Protein AF-A0A838D372-F1 (afdb_monomer)

Sequence (203 aa):
ERLNDLAQDPHGLFDCTHCFKCIEACPKGVAPMSQIMRLRRIATRDHDIVDANNGERHEQAFTSLVRDHGLLWEAELLPRSYGGDSWFAKFGPAAGQELLRSLPVIGKALLRGKVTPMGALKAHKLSDEDLGQVQRIFDTVEGRDEDERYELNLYISGYDEDLEGAEGPPPDAATAGAQGGDGGTPGAEAGQPGQSPEGSPSR

Foldseek 3Di:
DVLLVQQAPPCHLQVDPVPCCVQVVDPPNPSVVLVSVLSLCCCQPVPVRCGPNLRNQLVVLQLCCCQVWVFDAPLRSQLCSQQHNDPPSSPHPRVVVVCVVCVVVVVVCVVVVVDDPVVNVDIPTDDPVVSVVSNVVCCVQVVDDPVRHDSPSPPVPDDVVRCPPCPDDDDDDDDDDDDDDDDDDDDDDDDDDDDDDDDDDDD

pLDDT: mean 75.19, std 22.83, range [24.58, 95.75]

Solvent-accessible surface area (backbone atoms only — not comparable to full-atom values): 12651 Å² total; per-residue (Å²): 108,74,69,54,54,36,36,53,38,77,84,29,60,74,59,66,80,81,77,60,55,64,40,78,70,37,93,77,70,75,41,53,57,37,54,44,54,50,50,48,48,46,38,39,75,77,60,64,46,83,33,70,76,47,47,36,43,36,50,51,24,49,52,48,33,38,54,78,57,27,33,82,48,70,79,57,38,56,27,16,27,54,25,34,80,44,90,68,30,32,74,28,71,58,13,52,53,50,53,61,70,44,41,68,58,52,51,55,32,42,77,67,64,76,45,48,77,64,64,70,66,56,74,69,57,51,54,74,68,58,30,54,52,51,36,50,50,49,50,66,63,62,68,40,54,84,94,68,44,81,80,74,62,76,59,78,89,62,55,75,79,72,51,78,76,62,78,72,78,77,88,87,80,86,87,82,88,86,88,81,90,82,91,89,88,88,87,79,88,71,86,83,86,86,79,80,90,77,79,88,81,90,128

Mean predicted aligned error: 13.79 Å

Radius of gyration: 23.93 Å; Cα contacts (8 Å, |Δi|>4): 167; chains: 1; bounding box: 52×62×61 Å

Secondary structure (DSSP, 8-state):
-HHHHHHHSTTSGGG-----HHHHT-TT---HHHHHHHHHHIIIIIT----TTSHHHHHHHHHHHHHHH-B--HHHHHHHHHH-SSTTGGGSHHHHHHHHHHHHHHHHHHHTTSS-TTTTT---BPPHHHHHHHHHHHHHHHSS-GGG---------S-HHHHTT--PPPS------------------PPPP------PPP-

Structure (mmCIF, N/CA/C/O backbone):
data_AF-A0A838D372-F1
#
_entry.id   AF-A0A838D372-F1
#
loop_
_atom_site.group_PDB
_atom_site.id
_atom_site.type_symbol
_atom_site.label_atom_id
_atom_site.label_alt_id
_atom_site.label_comp_id
_atom_site.label_asym_id
_atom_site.label_entity_id
_atom_site.label_seq_id
_atom_site.pdbx_PDB_ins_code
_atom_site.Cartn_x
_atom_site.Cartn_y
_atom_site.Cartn_z
_atom_site.occupancy
_atom_site.B_iso_or_equiv
_atom_site.auth_seq_id
_atom_site.auth_comp_id
_atom_site.auth_asym_id
_atom_site.auth_atom_id
_atom_site.pdbx_PDB_model_num
ATOM 1 N N . GLU A 1 1 ? 12.075 -16.125 -5.778 1.00 84.25 1 GLU A N 1
ATOM 2 C CA . GLU A 1 1 ? 13.242 -15.394 -6.318 1.00 84.25 1 GLU A CA 1
ATOM 3 C C . GLU A 1 1 ? 12.798 -14.312 -7.303 1.00 84.25 1 GLU A C 1
ATOM 5 O O . GLU A 1 1 ? 12.580 -13.205 -6.847 1.00 84.25 1 GLU A O 1
ATOM 10 N N . ARG A 1 2 ? 12.454 -14.620 -8.564 1.00 93.88 2 ARG A N 1
ATOM 11 C CA . ARG A 1 2 ? 12.089 -13.600 -9.578 1.00 93.88 2 ARG A CA 1
ATOM 12 C C . ARG A 1 2 ? 10.959 -12.622 -9.205 1.00 93.88 2 ARG A C 1
ATOM 14 O O . ARG A 1 2 ? 11.011 -11.459 -9.586 1.00 93.88 2 ARG A O 1
ATOM 21 N N . LEU A 1 3 ? 9.924 -13.077 -8.494 1.00 93.88 3 LEU A N 1
ATOM 22 C CA . LEU A 1 3 ? 8.852 -12.189 -8.021 1.00 93.88 3 LEU A CA 1
ATOM 23 C C . LEU A 1 3 ? 9.353 -11.191 -6.969 1.00 93.88 3 LEU A C 1
ATOM 25 O O . LEU A 1 3 ? 8.929 -10.042 -6.968 1.00 93.88 3 LEU A O 1
ATOM 29 N N . ASN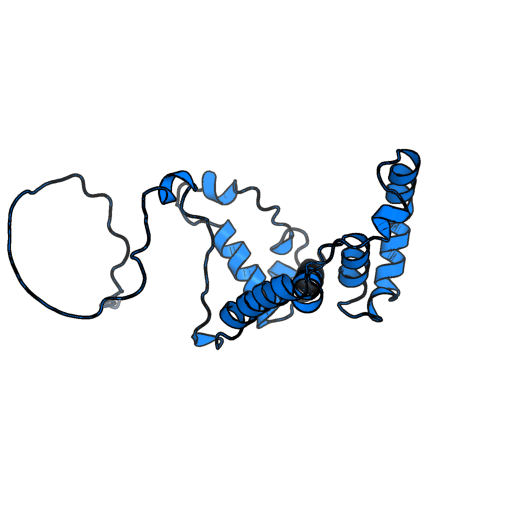 A 1 4 ? 10.273 -11.627 -6.104 1.00 94.62 4 ASN A N 1
ATOM 30 C CA . ASN A 1 4 ? 10.889 -10.758 -5.111 1.00 94.62 4 ASN A CA 1
ATOM 31 C C . ASN A 1 4 ? 11.740 -9.692 -5.808 1.00 94.62 4 ASN A C 1
ATOM 33 O O . ASN A 1 4 ? 11.574 -8.522 -5.503 1.00 94.62 4 ASN A O 1
ATOM 37 N N . ASP A 1 5 ? 12.524 -10.059 -6.826 1.00 95.19 5 ASP A N 1
ATOM 38 C CA . ASP A 1 5 ? 13.308 -9.089 -7.604 1.00 95.19 5 ASP A CA 1
ATOM 39 C C . ASP A 1 5 ? 12.419 -7.994 -8.220 1.00 95.19 5 ASP A C 1
ATOM 41 O O . ASP A 1 5 ? 12.732 -6.810 -8.133 1.00 95.19 5 ASP A O 1
ATOM 45 N N . LEU A 1 6 ? 11.265 -8.376 -8.785 1.00 93.88 6 LEU A N 1
ATOM 46 C CA . LEU A 1 6 ? 10.289 -7.431 -9.347 1.00 93.88 6 LEU A CA 1
ATOM 47 C C . LEU A 1 6 ? 9.617 -6.542 -8.291 1.00 93.88 6 LEU A C 1
ATOM 49 O O . LEU A 1 6 ? 9.198 -5.433 -8.617 1.00 93.88 6 LEU A O 1
ATOM 53 N N . ALA A 1 7 ? 9.461 -7.035 -7.063 1.00 94.62 7 ALA A N 1
ATOM 54 C CA . ALA A 1 7 ? 8.920 -6.266 -5.947 1.00 94.62 7 ALA A CA 1
ATOM 55 C C . ALA A 1 7 ? 9.966 -5.312 -5.345 1.00 94.62 7 ALA A C 1
ATOM 57 O O . ALA A 1 7 ? 9.616 -4.231 -4.883 1.00 94.62 7 ALA A O 1
ATOM 58 N N . GLN A 1 8 ? 11.244 -5.696 -5.351 1.00 95.75 8 GLN A N 1
ATOM 59 C CA . GLN A 1 8 ? 12.333 -4.881 -4.808 1.00 95.75 8 GLN A CA 1
ATOM 60 C C . GLN A 1 8 ? 12.860 -3.830 -5.795 1.00 95.75 8 GLN A C 1
ATOM 62 O O . GLN A 1 8 ? 13.526 -2.888 -5.369 1.00 95.75 8 GLN A O 1
ATOM 67 N N . ASP A 1 9 ? 12.578 -3.960 -7.094 1.00 94.88 9 ASP A N 1
ATOM 68 C CA . ASP A 1 9 ? 12.907 -2.933 -8.085 1.00 94.88 9 ASP A CA 1
ATOM 69 C C . ASP A 1 9 ? 12.069 -1.657 -7.840 1.00 94.88 9 ASP A C 1
ATOM 71 O O . ASP A 1 9 ? 10.836 -1.722 -7.903 1.00 94.88 9 ASP A O 1
ATOM 75 N N . PRO A 1 10 ? 12.699 -0.484 -7.609 1.00 92.69 10 PRO A N 1
ATOM 76 C CA . PRO A 1 10 ? 11.986 0.784 -7.456 1.00 92.69 10 PRO A CA 1
ATOM 77 C C . PRO A 1 10 ? 11.063 1.126 -8.633 1.00 92.69 10 PRO A C 1
ATOM 79 O O . PRO A 1 10 ? 10.031 1.757 -8.427 1.00 92.69 10 PRO A O 1
ATOM 82 N N . HIS A 1 11 ? 11.401 0.682 -9.848 1.00 93.00 11 HIS A N 1
ATOM 83 C CA . HIS A 1 11 ? 10.588 0.836 -11.063 1.00 93.00 11 HIS A CA 1
ATOM 84 C C . HIS A 1 11 ? 9.879 -0.463 -11.468 1.00 93.00 11 HIS A C 1
ATOM 86 O O . HIS A 1 11 ? 9.524 -0.671 -12.631 1.00 93.00 11 HIS A O 1
ATOM 92 N N . GLY A 1 12 ? 9.708 -1.366 -10.505 1.00 91.19 12 GLY A N 1
ATOM 93 C CA . GLY A 1 12 ? 9.135 -2.679 -10.702 1.00 91.19 12 GLY A CA 1
ATOM 94 C C . GLY A 1 12 ? 7.617 -2.702 -10.593 1.00 91.19 12 GLY A C 1
ATOM 95 O O . GLY A 1 12 ? 6.880 -1.827 -11.051 1.00 91.19 12 GLY A O 1
ATOM 96 N N . LEU A 1 13 ? 7.132 -3.770 -9.974 1.00 91.31 13 LEU A N 1
ATOM 97 C CA . LEU A 1 13 ? 5.726 -4.144 -9.956 1.00 91.31 13 LEU A CA 1
ATOM 98 C C . LEU A 1 13 ? 4.806 -3.087 -9.310 1.00 91.31 13 LEU A C 1
ATOM 100 O O . LEU A 1 13 ? 3.684 -2.857 -9.774 1.00 91.31 13 LEU A O 1
ATOM 104 N N . PHE A 1 14 ? 5.286 -2.450 -8.241 1.00 93.12 14 PHE A N 1
ATOM 105 C CA . PHE A 1 14 ? 4.523 -1.489 -7.444 1.00 93.12 14 PHE A CA 1
ATOM 106 C C . PHE A 1 14 ? 4.602 -0.041 -7.962 1.00 93.12 14 PHE A C 1
ATOM 108 O O . PHE A 1 14 ? 3.856 0.800 -7.475 1.00 93.12 14 PHE A O 1
ATOM 115 N N . ASP A 1 15 ? 5.407 0.246 -8.995 1.00 92.94 15 ASP A N 1
ATOM 116 C CA . ASP A 1 15 ? 5.471 1.568 -9.660 1.00 92.94 15 ASP A CA 1
ATOM 117 C C . ASP A 1 15 ? 4.359 1.748 -10.726 1.00 92.94 15 ASP A C 1
ATOM 119 O O . ASP A 1 15 ? 4.233 2.770 -11.402 1.00 92.94 15 ASP A O 1
ATOM 123 N N . CYS A 1 16 ? 3.505 0.734 -10.912 1.00 91.06 16 CYS A N 1
ATOM 124 C CA . CYS A 1 16 ? 2.397 0.807 -11.857 1.00 91.06 16 CYS A CA 1
ATOM 125 C C . CYS A 1 16 ? 1.337 1.824 -11.401 1.00 91.06 16 CYS A C 1
ATOM 127 O O . CYS A 1 16 ? 0.647 1.617 -10.404 1.00 91.06 16 CYS A O 1
ATOM 129 N N . THR A 1 17 ? 1.136 2.874 -12.201 1.00 91.88 17 THR A N 1
ATOM 130 C CA . THR A 1 17 ? 0.169 3.963 -11.955 1.00 91.88 17 THR A CA 1
ATOM 131 C C . THR A 1 17 ? -1.231 3.715 -12.516 1.00 91.88 17 THR A C 1
ATOM 133 O O . THR A 1 17 ? -2.061 4.617 -12.483 1.00 91.88 17 THR A O 1
ATOM 136 N N . HIS A 1 18 ? -1.501 2.521 -13.058 1.00 89.62 18 HIS A N 1
ATOM 137 C CA . HIS A 1 18 ? -2.798 2.175 -13.663 1.00 89.62 18 HIS A CA 1
ATOM 138 C C . HIS A 1 18 ? -3.218 3.161 -14.771 1.00 89.62 18 HIS A C 1
ATOM 140 O O . HIS A 1 18 ? -4.367 3.566 -14.868 1.00 89.62 18 HIS A O 1
ATOM 146 N N . CYS A 1 19 ? -2.277 3.572 -15.630 1.00 91.56 19 CYS A N 1
ATOM 147 C CA . CYS A 1 19 ? -2.560 4.504 -16.731 1.00 91.56 19 CYS A CA 1
ATOM 148 C C . CYS A 1 19 ? -3.045 3.836 -18.033 1.00 91.56 19 CYS A C 1
ATOM 150 O O . CYS A 1 19 ? -3.223 4.529 -19.029 1.00 91.56 19 CYS A O 1
ATOM 152 N N . PHE A 1 20 ? -3.185 2.505 -18.054 1.00 89.56 20 PHE A N 1
ATOM 153 C CA . PHE A 1 20 ? -3.693 1.672 -19.163 1.00 89.56 20 PHE A CA 1
ATOM 154 C C . PHE A 1 20 ? -2.941 1.720 -20.510 1.00 89.56 20 PHE A C 1
ATOM 156 O O . PHE A 1 20 ? -3.155 0.849 -21.355 1.00 89.56 20 PHE A O 1
ATOM 163 N N . LYS A 1 21 ? -1.961 2.615 -20.693 1.00 91.44 21 LYS A N 1
ATOM 164 C CA . LYS A 1 21 ? -1.176 2.734 -21.940 1.00 91.44 21 LYS A CA 1
ATOM 165 C C . LYS A 1 21 ? -0.514 1.436 -22.396 1.00 91.44 21 LYS A C 1
ATOM 167 O O . LYS A 1 21 ? -0.374 1.206 -23.592 1.00 91.44 21 LYS A O 1
ATOM 172 N N . CYS A 1 22 ? -0.078 0.589 -21.462 1.00 90.25 22 CYS A N 1
ATOM 173 C CA . CYS A 1 22 ? 0.563 -0.682 -21.800 1.00 90.25 22 CYS A CA 1
ATOM 174 C C . CYS A 1 22 ? -0.405 -1.698 -22.423 1.00 90.25 22 CYS A C 1
ATOM 176 O O . CYS A 1 22 ? 0.052 -2.585 -23.140 1.00 90.25 22 CYS A O 1
ATOM 178 N N . ILE A 1 23 ? -1.713 -1.571 -22.184 1.00 89.81 23 ILE A N 1
ATOM 179 C CA . ILE A 1 23 ? -2.741 -2.374 -22.850 1.00 89.81 23 ILE A CA 1
ATOM 180 C C . ILE A 1 23 ? -3.069 -1.757 -24.209 1.00 89.81 23 ILE A C 1
ATOM 182 O O . ILE A 1 23 ? -2.938 -2.436 -25.223 1.00 89.81 23 ILE A O 1
ATOM 186 N N . GLU A 1 24 ? -3.415 -0.469 -24.234 1.00 89.25 24 GLU A N 1
ATOM 187 C CA . GLU A 1 24 ? -3.865 0.237 -25.444 1.00 89.25 24 GLU A CA 1
ATOM 188 C C . GLU A 1 24 ? -2.815 0.243 -26.558 1.00 89.25 24 GLU A C 1
ATOM 190 O O . GLU A 1 24 ? -3.128 0.050 -27.730 1.00 89.25 24 GLU A O 1
ATOM 195 N N . ALA A 1 25 ? -1.545 0.438 -26.199 1.00 93.00 25 ALA A N 1
ATOM 196 C CA . ALA A 1 25 ? -0.463 0.497 -27.171 1.00 93.00 25 ALA A CA 1
ATOM 197 C C . ALA A 1 25 ? 0.018 -0.889 -27.624 1.00 93.00 25 ALA A C 1
ATOM 199 O O . ALA A 1 25 ? 0.879 -0.961 -28.499 1.00 93.00 25 ALA A O 1
ATOM 200 N N . CYS A 1 26 ? -0.457 -1.988 -27.022 1.00 91.94 26 CYS A N 1
ATOM 201 C CA . CYS A 1 26 ? 0.074 -3.318 -27.299 1.00 91.94 26 CYS A CA 1
ATOM 202 C C . CYS A 1 26 ? -0.500 -3.881 -28.612 1.00 91.94 26 CYS A C 1
ATOM 204 O O . CYS A 1 26 ? -1.633 -4.361 -28.629 1.00 91.94 26 CYS A O 1
ATOM 206 N N . PRO A 1 27 ? 0.289 -3.982 -29.700 1.00 94.88 27 PRO A N 1
ATOM 207 C CA . PRO A 1 27 ? -0.205 -4.491 -30.983 1.00 94.88 27 PRO A CA 1
ATOM 208 C C . PRO A 1 27 ? -0.439 -6.010 -30.974 1.00 94.88 27 PRO A C 1
ATOM 210 O O . PRO A 1 27 ? -0.866 -6.586 -31.971 1.00 94.88 27 PRO A O 1
ATOM 213 N N . LYS A 1 28 ? -0.066 -6.681 -29.879 1.00 94.25 28 LYS A N 1
ATOM 214 C CA . LYS A 1 28 ? -0.157 -8.132 -29.705 1.00 94.25 28 LYS A CA 1
ATOM 215 C C . LYS A 1 28 ? -1.277 -8.552 -28.756 1.00 94.25 28 LYS A C 1
ATOM 217 O O . LYS A 1 28 ? -1.450 -9.748 -28.567 1.00 94.25 28 LYS A O 1
ATOM 222 N N . GLY A 1 29 ? -1.994 -7.606 -28.143 1.00 85.69 29 GLY A N 1
ATOM 223 C CA . GLY A 1 29 ? -3.090 -7.927 -27.225 1.00 85.69 29 GLY A CA 1
ATOM 224 C C . GLY A 1 29 ? -2.656 -8.721 -25.986 1.00 85.69 29 GLY A C 1
ATOM 225 O O . GLY A 1 29 ? -3.436 -9.494 -25.450 1.00 85.69 29 GLY A O 1
ATOM 226 N N . VAL A 1 30 ? -1.411 -8.556 -25.524 1.00 88.56 30 VAL A N 1
ATOM 227 C CA . VAL A 1 30 ? -0.845 -9.333 -24.396 1.00 88.56 30 VAL A CA 1
ATOM 228 C C . VAL A 1 30 ? -1.446 -8.926 -23.042 1.00 88.56 30 VAL A C 1
ATOM 230 O O . VAL A 1 30 ? -1.326 -9.659 -22.066 1.00 88.56 30 VAL A O 1
ATOM 233 N N . ALA A 1 31 ? -2.072 -7.748 -22.972 1.00 88.50 31 ALA A N 1
ATOM 234 C CA . ALA A 1 31 ? -2.576 -7.127 -21.748 1.00 88.50 31 ALA A CA 1
ATOM 235 C C . ALA A 1 31 ? -1.549 -7.105 -20.583 1.00 88.50 31 ALA A C 1
ATOM 237 O O . ALA A 1 31 ? -1.786 -7.695 -19.525 1.00 88.50 31 ALA A O 1
ATOM 238 N N . PRO A 1 32 ? -0.400 -6.406 -20.730 1.00 89.62 32 PRO A N 1
ATOM 239 C CA . PRO A 1 32 ? 0.675 -6.422 -19.731 1.00 89.62 32 PRO A CA 1
ATOM 240 C C . PRO A 1 32 ? 0.237 -5.986 -18.327 1.00 89.62 32 PRO A C 1
ATOM 242 O O . PRO A 1 32 ? 0.688 -6.556 -17.338 1.00 89.62 32 PRO A O 1
ATOM 245 N N . MET A 1 33 ? -0.668 -5.009 -18.223 1.00 90.38 33 MET A N 1
ATOM 246 C CA . MET A 1 33 ? -1.178 -4.542 -16.930 1.00 90.38 33 MET A CA 1
ATOM 247 C C . MET A 1 33 ? -1.876 -5.654 -16.148 1.00 90.38 33 MET A C 1
ATOM 249 O O . MET A 1 33 ? -1.675 -5.756 -14.943 1.00 90.38 33 MET A O 1
ATOM 253 N N . SER A 1 34 ? -2.660 -6.503 -16.817 1.00 87.25 34 SER A N 1
ATOM 254 C CA . SER A 1 34 ? -3.368 -7.602 -16.158 1.00 87.25 34 SER A CA 1
ATOM 255 C C . SER A 1 34 ? -2.383 -8.567 -15.502 1.00 87.25 34 SER A C 1
ATOM 257 O O . SER A 1 34 ? -2.597 -8.997 -14.372 1.00 87.25 34 SER A O 1
ATOM 259 N N . GLN A 1 35 ? -1.246 -8.819 -16.160 1.00 88.44 35 GLN A N 1
ATOM 260 C CA . GLN A 1 35 ? -0.164 -9.624 -15.594 1.00 88.44 35 GLN A CA 1
ATOM 261 C C . GLN A 1 35 ? 0.510 -8.929 -14.406 1.00 88.44 35 GLN A C 1
ATOM 263 O O . GLN A 1 35 ? 0.758 -9.573 -13.392 1.00 88.44 35 GLN A O 1
ATOM 268 N N . ILE A 1 36 ? 0.753 -7.615 -14.482 1.00 91.19 36 ILE A N 1
ATOM 269 C CA . ILE A 1 36 ? 1.283 -6.833 -13.350 1.00 91.19 36 ILE A CA 1
ATOM 270 C C . ILE A 1 36 ? 0.318 -6.920 -12.158 1.00 91.19 36 ILE A C 1
ATOM 272 O O . ILE A 1 36 ? 0.737 -7.234 -11.052 1.00 91.19 36 ILE A O 1
ATOM 276 N N . MET A 1 37 ? -0.985 -6.715 -12.357 1.00 89.31 37 MET A N 1
ATOM 277 C CA . MET A 1 37 ? -1.960 -6.796 -11.261 1.00 89.31 37 MET A CA 1
ATOM 278 C C . MET A 1 37 ? -2.056 -8.200 -10.664 1.00 89.31 37 MET A C 1
ATOM 280 O O . MET A 1 37 ? -2.147 -8.344 -9.446 1.00 89.31 37 MET A O 1
ATOM 284 N N . ARG A 1 38 ? -1.973 -9.242 -11.498 1.00 87.81 38 ARG A N 1
ATOM 285 C CA . ARG A 1 38 ? -1.907 -10.631 -11.031 1.00 87.81 38 ARG A CA 1
ATOM 286 C C . ARG A 1 38 ? -0.680 -10.870 -10.158 1.00 87.81 38 ARG A C 1
ATOM 288 O O . ARG A 1 38 ? -0.817 -11.391 -9.058 1.00 87.81 38 ARG A O 1
ATOM 295 N N . LEU A 1 39 ? 0.496 -10.450 -10.618 1.00 91.12 39 LEU A N 1
ATOM 296 C CA . LEU A 1 39 ? 1.736 -10.581 -9.857 1.00 91.12 39 LEU A CA 1
ATOM 297 C C . LEU A 1 39 ? 1.696 -9.776 -8.551 1.00 91.12 39 LEU A C 1
ATOM 299 O O . LEU A 1 39 ? 2.233 -10.257 -7.562 1.00 91.12 39 LEU A O 1
ATOM 303 N N . ARG A 1 40 ? 1.043 -8.600 -8.515 1.00 91.44 40 ARG A N 1
ATOM 304 C CA . ARG A 1 40 ? 0.869 -7.816 -7.273 1.00 91.44 40 ARG A CA 1
ATOM 305 C C . ARG A 1 40 ? 0.094 -8.606 -6.236 1.00 91.44 40 ARG A C 1
ATOM 307 O O . ARG A 1 40 ? 0.556 -8.730 -5.114 1.00 91.44 40 ARG A O 1
ATOM 314 N N . ARG A 1 41 ? -1.026 -9.208 -6.640 1.00 88.12 41 ARG A N 1
ATOM 315 C CA . ARG A 1 41 ? -1.820 -10.052 -5.741 1.00 88.12 41 ARG A CA 1
ATOM 316 C C . ARG A 1 41 ? -1.024 -11.240 -5.222 1.00 88.12 41 ARG A C 1
ATOM 318 O O . ARG A 1 41 ? -1.093 -11.507 -4.037 1.00 88.12 41 ARG A O 1
ATOM 325 N N . ILE A 1 42 ? -0.253 -11.913 -6.076 1.00 89.44 42 ILE A N 1
ATOM 326 C CA . ILE A 1 42 ? 0.592 -13.038 -5.645 1.00 89.44 42 ILE A CA 1
ATOM 327 C C . ILE A 1 42 ? 1.683 -12.552 -4.675 1.00 89.44 42 ILE A C 1
ATOM 329 O O . ILE A 1 42 ? 1.927 -13.177 -3.649 1.00 89.44 42 ILE A O 1
ATOM 333 N N . ALA A 1 43 ? 2.325 -11.415 -4.966 1.00 92.88 43 ALA A N 1
ATOM 334 C CA . ALA A 1 43 ? 3.365 -10.844 -4.111 1.00 92.88 43 ALA A CA 1
ATOM 335 C C . ALA A 1 43 ? 2.833 -10.455 -2.727 1.00 92.88 43 ALA A C 1
ATOM 337 O O . ALA A 1 43 ? 3.472 -10.790 -1.733 1.00 92.88 43 ALA A O 1
ATOM 338 N N . THR A 1 44 ? 1.680 -9.784 -2.670 1.00 89.94 44 THR A N 1
ATOM 339 C CA . THR A 1 44 ? 1.068 -9.342 -1.414 1.00 89.94 44 THR A CA 1
ATOM 340 C C . THR A 1 44 ? 0.415 -10.509 -0.671 1.00 89.94 44 THR A C 1
ATOM 342 O O . THR A 1 44 ? 0.736 -10.752 0.480 1.00 89.94 44 THR A O 1
ATOM 345 N N . ARG A 1 45 ? -0.481 -11.262 -1.318 1.00 85.00 45 ARG A N 1
ATOM 346 C CA . ARG A 1 45 ? -1.392 -12.204 -0.644 1.00 85.00 45 ARG A CA 1
ATOM 347 C C . ARG A 1 45 ? -0.810 -13.593 -0.400 1.00 85.00 45 ARG A C 1
ATOM 349 O O . ARG A 1 45 ? -1.178 -14.221 0.582 1.00 85.00 45 ARG A O 1
ATOM 356 N N . ASP A 1 46 ? 0.034 -14.087 -1.306 1.00 87.62 46 ASP A N 1
ATOM 357 C CA . ASP A 1 46 ? 0.549 -15.467 -1.230 1.00 87.62 46 ASP A CA 1
ATOM 358 C C . ASP A 1 46 ? 1.956 -15.531 -0.626 1.00 87.62 46 ASP A C 1
ATOM 360 O O . ASP A 1 46 ? 2.420 -16.589 -0.198 1.00 87.62 46 ASP A O 1
ATOM 364 N N . HIS A 1 47 ? 2.671 -14.406 -0.631 1.00 90.06 47 HIS A N 1
ATOM 365 C CA . HIS A 1 47 ? 4.071 -14.352 -0.225 1.00 90.06 47 HIS A CA 1
ATOM 366 C C . HIS A 1 47 ? 4.407 -13.230 0.762 1.00 90.06 47 HIS A C 1
ATOM 368 O O . HIS A 1 47 ? 5.560 -13.186 1.196 1.00 90.06 47 HIS A O 1
ATOM 374 N N . ASP A 1 48 ? 3.461 -12.339 1.085 1.00 90.94 48 ASP A N 1
ATOM 375 C CA . ASP A 1 48 ? 3.637 -11.216 2.019 1.00 90.94 48 ASP A CA 1
ATOM 376 C C . ASP A 1 48 ? 4.955 -10.448 1.782 1.00 90.94 48 ASP A C 1
ATOM 378 O O . ASP A 1 48 ? 5.740 -10.165 2.697 1.00 90.94 48 ASP A O 1
ATOM 382 N N . ILE A 1 49 ? 5.270 -10.178 0.508 1.00 93.75 49 ILE A N 1
ATOM 383 C CA . ILE A 1 49 ? 6.545 -9.567 0.132 1.00 93.75 49 ILE A CA 1
ATOM 384 C C . ILE A 1 49 ? 6.521 -8.087 0.498 1.00 93.75 49 ILE A C 1
ATOM 386 O O . ILE A 1 49 ? 5.950 -7.272 -0.220 1.00 93.75 49 ILE A O 1
ATOM 390 N N . VAL A 1 50 ? 7.257 -7.736 1.553 1.00 91.88 50 VAL A N 1
ATOM 391 C CA . VAL A 1 50 ? 7.552 -6.340 1.891 1.00 91.88 50 VAL A CA 1
ATOM 392 C C . VAL A 1 50 ? 8.446 -5.739 0.806 1.00 91.88 50 VAL A C 1
ATOM 394 O O . VAL A 1 50 ? 9.639 -6.047 0.712 1.00 91.88 50 VAL A O 1
ATOM 397 N N . ASP A 1 51 ? 7.857 -4.898 -0.033 1.00 92.75 51 ASP A N 1
ATOM 398 C CA . ASP A 1 51 ? 8.492 -4.287 -1.193 1.00 92.75 51 ASP A CA 1
ATOM 399 C C . ASP A 1 51 ? 9.244 -2.989 -0.856 1.00 92.75 51 ASP A C 1
ATOM 401 O O . ASP A 1 51 ? 9.051 -2.372 0.195 1.00 92.75 51 ASP A O 1
ATOM 405 N N . ALA A 1 52 ? 10.100 -2.545 -1.780 1.00 91.19 52 ALA A N 1
ATOM 406 C CA . ALA A 1 52 ? 10.891 -1.327 -1.604 1.00 91.19 52 ALA A CA 1
ATOM 407 C C . ALA A 1 52 ? 10.051 -0.035 -1.676 1.00 91.19 52 ALA A C 1
ATOM 409 O O . ALA A 1 52 ? 10.455 0.990 -1.122 1.00 91.19 52 ALA A O 1
ATOM 410 N N . ASN A 1 53 ? 8.886 -0.082 -2.332 1.00 90.44 53 ASN A N 1
ATOM 411 C CA . ASN A 1 53 ? 8.018 1.066 -2.596 1.00 90.44 53 ASN A CA 1
ATOM 412 C C . ASN A 1 53 ? 6.870 1.208 -1.579 1.00 90.44 53 ASN A C 1
ATOM 414 O O . ASN A 1 53 ? 6.047 2.116 -1.719 1.00 90.44 53 ASN A O 1
ATOM 418 N N . ASN A 1 54 ? 6.824 0.361 -0.543 1.00 91.06 54 ASN A N 1
ATOM 419 C CA . ASN A 1 54 ? 5.765 0.328 0.470 1.00 91.06 54 ASN A CA 1
ATOM 420 C C . ASN A 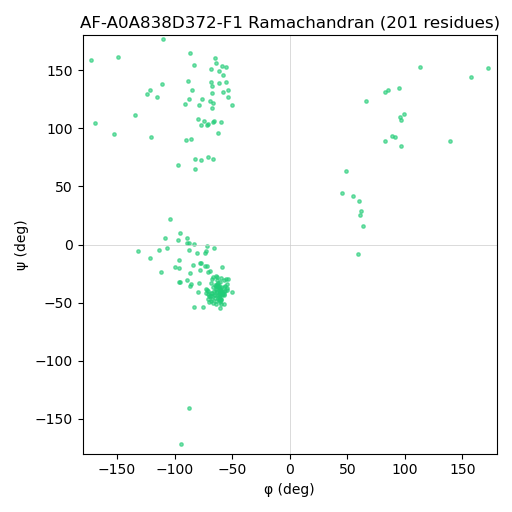1 54 ? 4.358 0.022 -0.092 1.00 91.06 54 ASN A C 1
ATOM 422 O O . ASN A 1 54 ? 3.352 0.432 0.490 1.00 91.06 54 ASN A O 1
ATOM 426 N N . GLY A 1 55 ? 4.276 -0.658 -1.235 1.00 91.19 55 GLY A N 1
ATOM 427 C CA . GLY A 1 55 ? 3.030 -1.029 -1.896 1.00 91.19 55 GLY A CA 1
ATOM 428 C C . GLY A 1 55 ? 2.233 -2.099 -1.149 1.00 91.19 55 GLY A C 1
ATOM 429 O O . GLY A 1 55 ? 1.025 -1.931 -0.988 1.00 91.19 55 GLY A O 1
ATOM 430 N N . GLU A 1 56 ? 2.892 -3.151 -0.660 1.00 92.38 56 GLU A N 1
ATOM 431 C CA . GLU A 1 56 ? 2.276 -4.258 0.088 1.00 92.38 56 GLU A CA 1
ATOM 432 C C . GLU A 1 56 ? 1.618 -3.744 1.373 1.00 92.38 56 GLU A C 1
ATOM 434 O O . GLU A 1 56 ? 0.409 -3.877 1.555 1.00 92.38 56 GLU A O 1
ATOM 439 N N . ARG A 1 57 ? 2.373 -3.030 2.215 1.00 91.94 57 ARG A N 1
ATOM 440 C CA . ARG A 1 57 ? 1.846 -2.473 3.471 1.00 91.94 57 ARG A CA 1
ATOM 441 C C . ARG A 1 57 ? 0.742 -1.452 3.254 1.00 91.94 57 ARG A C 1
ATOM 443 O O . ARG A 1 57 ? -0.154 -1.325 4.086 1.00 91.94 57 ARG A O 1
ATOM 450 N N . HIS A 1 58 ? 0.820 -0.681 2.169 1.00 92.38 58 HIS A N 1
ATOM 451 C CA . HIS A 1 58 ? -0.222 0.278 1.830 1.00 92.38 58 HIS A CA 1
ATOM 452 C C . HIS A 1 58 ? -1.521 -0.422 1.424 1.00 92.38 58 HIS A C 1
ATOM 454 O O . HIS A 1 58 ? -2.591 -0.038 1.893 1.00 92.38 58 HIS A O 1
ATOM 460 N N . GLU A 1 59 ? -1.429 -1.466 0.597 1.00 91.38 59 GLU A N 1
ATOM 461 C CA . GLU A 1 59 ? -2.563 -2.318 0.232 1.00 91.38 59 GLU A CA 1
ATOM 462 C C . GLU A 1 59 ? -3.166 -2.997 1.469 1.00 91.38 59 GLU A C 1
ATOM 464 O O . GLU A 1 59 ? -4.381 -2.936 1.672 1.00 91.38 59 GLU A O 1
ATOM 469 N N . GLN A 1 60 ? -2.330 -3.582 2.329 1.00 91.06 60 GLN A N 1
ATOM 470 C CA . GLN A 1 60 ? -2.763 -4.240 3.560 1.00 91.06 60 GLN A CA 1
ATOM 471 C C . GLN A 1 60 ? -3.488 -3.260 4.493 1.00 91.06 60 GLN A C 1
ATOM 473 O O . GLN A 1 60 ? -4.625 -3.506 4.883 1.00 91.06 60 GLN A O 1
ATOM 478 N N . ALA A 1 61 ? -2.885 -2.099 4.772 1.00 92.31 61 ALA A N 1
ATOM 479 C CA . ALA A 1 61 ? -3.501 -1.076 5.614 1.00 92.31 61 ALA A CA 1
ATOM 480 C C . ALA A 1 61 ? -4.815 -0.542 5.024 1.00 92.31 61 ALA A C 1
ATOM 482 O O . ALA A 1 61 ? -5.744 -0.222 5.761 1.00 92.31 61 ALA A O 1
ATOM 483 N N . PHE A 1 62 ? -4.910 -0.415 3.699 1.00 92.38 62 PHE A N 1
ATOM 484 C CA . PHE A 1 62 ? -6.142 0.022 3.050 1.00 92.38 62 PHE A CA 1
ATOM 485 C C . PHE A 1 62 ? -7.248 -1.031 3.179 1.00 92.38 62 PHE A C 1
ATOM 487 O O . PHE A 1 62 ? -8.372 -0.712 3.568 1.00 92.38 62 PHE A O 1
ATOM 494 N N . THR A 1 63 ? -6.935 -2.287 2.863 1.00 91.62 63 THR A N 1
ATOM 495 C CA . THR A 1 63 ? -7.909 -3.386 2.863 1.00 91.62 63 THR A CA 1
ATOM 496 C C . THR A 1 63 ? -8.432 -3.696 4.264 1.00 91.62 63 THR A C 1
ATOM 498 O O . THR A 1 63 ? -9.643 -3.857 4.421 1.00 91.62 63 THR A O 1
ATOM 501 N N . SER A 1 64 ? -7.582 -3.678 5.293 1.00 91.44 64 SER A N 1
ATOM 502 C CA . SER A 1 64 ? -8.009 -3.885 6.682 1.00 91.44 64 SER A CA 1
ATOM 503 C C . SER A 1 64 ? -8.854 -2.731 7.226 1.00 91.44 64 SER A C 1
ATOM 505 O O . SER A 1 64 ? -9.891 -2.968 7.843 1.00 91.44 64 SER A O 1
ATOM 507 N N . LEU A 1 65 ? -8.495 -1.471 6.942 1.00 91.88 65 LEU A N 1
ATOM 508 C CA . LEU A 1 65 ? -9.299 -0.308 7.339 1.00 91.88 65 LEU A CA 1
ATOM 509 C C . LEU A 1 65 ? -10.713 -0.372 6.743 1.00 91.88 65 LEU A C 1
ATOM 511 O O . LEU A 1 65 ? -11.695 -0.071 7.430 1.00 91.88 65 LEU A O 1
ATOM 515 N N . VAL A 1 66 ? -10.831 -0.803 5.486 1.00 93.25 66 VAL A N 1
ATOM 516 C CA . VAL A 1 66 ? -12.128 -0.981 4.826 1.00 93.25 66 VAL A CA 1
ATOM 517 C C . VAL A 1 66 ? -12.891 -2.168 5.418 1.00 93.25 66 VAL A C 1
ATOM 519 O O . VAL A 1 66 ? -14.054 -2.002 5.784 1.00 93.25 66 VAL A O 1
ATOM 522 N N . ARG A 1 67 ? -12.264 -3.342 5.554 1.00 93.06 67 ARG A N 1
ATOM 523 C CA . ARG A 1 67 ? -12.929 -4.566 6.036 1.00 93.06 67 ARG A CA 1
ATOM 524 C C . ARG A 1 67 ? -13.350 -4.481 7.503 1.00 93.06 67 ARG A C 1
ATOM 526 O O . ARG A 1 67 ? -14.482 -4.826 7.841 1.00 93.06 67 ARG A O 1
ATOM 533 N N . ASP A 1 68 ? -12.457 -4.027 8.373 1.00 91.50 68 ASP A N 1
ATOM 534 C CA . ASP A 1 68 ? -12.643 -4.123 9.825 1.00 91.50 68 ASP A CA 1
ATOM 535 C C . ASP A 1 68 ? -13.367 -2.905 10.391 1.00 91.50 68 ASP A C 1
ATOM 537 O O . ASP A 1 68 ? -14.068 -2.986 11.404 1.00 91.50 68 ASP A O 1
ATOM 541 N N . HIS A 1 69 ? -13.179 -1.748 9.757 1.00 89.75 69 HIS A N 1
ATOM 542 C CA . HIS A 1 69 ? -13.668 -0.478 10.280 1.00 89.75 69 HIS A CA 1
ATOM 543 C C . HIS A 1 69 ? -14.622 0.244 9.334 1.00 89.75 69 HIS A C 1
ATOM 545 O O . HIS A 1 69 ? -15.277 1.188 9.778 1.00 89.75 69 HIS A O 1
ATOM 551 N N . GLY A 1 70 ? -14.742 -0.179 8.071 1.00 91.62 70 GLY A N 1
ATOM 552 C CA . GLY A 1 70 ? -15.555 0.525 7.082 1.00 91.62 70 GLY A CA 1
ATOM 553 C C . GLY A 1 70 ? -15.070 1.954 6.873 1.00 91.62 70 GLY A C 1
ATOM 554 O O . GLY A 1 70 ? -15.884 2.877 6.795 1.00 91.62 70 GLY A O 1
ATOM 555 N N . LEU A 1 71 ? -13.747 2.139 6.895 1.00 88.88 71 LEU A N 1
ATOM 556 C CA . LEU A 1 71 ? -13.111 3.442 6.950 1.00 88.88 71 LEU A CA 1
ATOM 557 C C . LEU A 1 71 ? -12.140 3.631 5.788 1.00 88.88 71 LEU A C 1
ATOM 559 O O . LEU A 1 71 ? -11.237 2.829 5.581 1.00 88.88 71 LEU A O 1
ATOM 563 N N . LEU A 1 72 ? -12.277 4.755 5.090 1.00 86.00 72 LEU A N 1
ATOM 564 C CA . LEU A 1 72 ? -11.291 5.233 4.128 1.00 86.00 72 LEU A CA 1
ATOM 565 C C . LEU A 1 72 ? -10.829 6.608 4.605 1.00 86.00 72 LEU A C 1
ATOM 567 O O . LEU A 1 72 ? -11.482 7.621 4.363 1.00 86.00 72 LEU A O 1
ATOM 571 N N . TRP A 1 73 ? -9.749 6.621 5.387 1.00 83.25 73 TRP A N 1
ATOM 572 C CA . TRP A 1 73 ? -9.274 7.830 6.052 1.00 83.25 73 TRP A CA 1
ATOM 573 C C . TRP A 1 73 ? -7.769 7.992 5.907 1.00 83.25 73 TRP A C 1
ATOM 575 O O . TRP A 1 73 ? -6.992 7.242 6.504 1.00 83.25 73 TRP A O 1
ATOM 585 N N . GLU A 1 74 ? -7.337 8.998 5.140 1.00 81.25 74 GLU A N 1
ATOM 586 C CA . GLU A 1 74 ? -5.916 9.162 4.812 1.00 81.25 74 GLU A CA 1
ATOM 587 C C . GLU A 1 74 ? -5.051 9.427 6.051 1.00 81.25 74 GLU A C 1
ATOM 589 O O . GLU A 1 74 ? -3.890 9.016 6.098 1.00 81.25 74 GLU A O 1
ATOM 594 N N . ALA A 1 75 ? -5.624 10.075 7.072 1.00 83.75 75 ALA A N 1
ATOM 595 C CA . ALA A 1 75 ? -4.931 10.376 8.322 1.00 83.75 75 ALA A CA 1
ATOM 596 C C . ALA A 1 75 ? -4.530 9.112 9.100 1.00 83.75 75 ALA A C 1
ATOM 598 O O . ALA A 1 75 ? -3.544 9.138 9.834 1.00 83.75 75 ALA A O 1
ATOM 599 N N . GLU A 1 76 ? -5.265 8.011 8.931 1.00 85.56 76 GLU A N 1
ATOM 600 C CA . GLU A 1 76 ? -4.928 6.721 9.535 1.00 85.56 76 GLU A CA 1
ATOM 601 C C . GLU A 1 76 ? -4.156 5.810 8.573 1.00 85.56 76 GLU A C 1
ATOM 603 O O . GLU A 1 76 ? -3.257 5.082 9.006 1.00 85.56 76 GLU A O 1
ATOM 608 N N . LEU A 1 77 ? -4.437 5.908 7.272 1.00 89.56 77 LEU A N 1
ATOM 609 C CA . LEU A 1 77 ? -3.803 5.096 6.240 1.00 89.56 77 LEU A CA 1
ATOM 610 C C . LEU A 1 77 ? -2.285 5.299 6.182 1.00 89.56 77 LEU A C 1
ATOM 612 O O . LEU A 1 77 ? -1.546 4.318 6.149 1.00 89.56 77 LEU A O 1
ATOM 616 N N . LEU A 1 78 ? -1.798 6.545 6.201 1.00 88.81 78 LEU A N 1
ATOM 617 C CA . LEU A 1 78 ? -0.360 6.828 6.084 1.00 88.81 78 LEU A CA 1
ATOM 618 C C . LEU A 1 78 ? 0.444 6.270 7.277 1.00 88.81 78 LEU A C 1
ATOM 620 O O . LEU A 1 78 ? 1.394 5.517 7.047 1.00 88.81 78 LEU A O 1
ATOM 624 N N . PRO A 1 79 ? 0.068 6.534 8.543 1.00 89.25 79 PRO A N 1
ATOM 625 C CA . PRO A 1 79 ? 0.727 5.925 9.695 1.00 89.25 79 PRO A CA 1
ATOM 626 C C . PRO A 1 79 ? 0.712 4.394 9.696 1.00 89.25 79 PRO A C 1
ATOM 628 O O . PRO A 1 79 ? 1.724 3.793 10.045 1.00 89.25 79 PRO A O 1
ATOM 631 N N . ARG A 1 80 ? -0.394 3.750 9.296 1.00 89.88 80 ARG A N 1
ATOM 632 C CA . ARG A 1 80 ? -0.473 2.280 9.227 1.00 89.88 80 ARG A CA 1
ATOM 633 C C . ARG A 1 80 ? 0.356 1.703 8.079 1.00 89.88 80 ARG A C 1
ATOM 635 O O . ARG A 1 80 ? 1.072 0.733 8.289 1.00 89.88 80 ARG A O 1
ATOM 642 N N . SER A 1 81 ? 0.364 2.358 6.917 1.00 90.75 81 SER A N 1
ATOM 643 C CA . SER A 1 81 ? 1.164 1.923 5.760 1.00 90.75 81 SER A CA 1
ATOM 644 C C . SER A 1 81 ? 2.663 1.898 6.083 1.00 90.75 81 SER A C 1
ATOM 646 O O . SER A 1 81 ? 3.370 0.999 5.658 1.00 90.75 81 SER A O 1
ATOM 648 N N . TYR A 1 82 ? 3.180 2.878 6.835 1.00 89.62 82 TYR A N 1
ATOM 649 C CA . TYR A 1 82 ? 4.617 2.952 7.155 1.00 89.62 82 TYR A CA 1
ATOM 650 C C . TYR A 1 82 ? 4.988 2.320 8.501 1.00 89.62 82 TYR A C 1
ATOM 652 O O . TYR A 1 82 ? 6.100 1.817 8.669 1.00 89.62 82 TYR A O 1
ATOM 660 N N . GLY A 1 83 ? 4.087 2.383 9.478 1.00 84.56 83 GLY A N 1
ATOM 661 C CA . GLY A 1 83 ? 4.303 1.883 10.834 1.00 84.56 83 GLY A CA 1
ATOM 662 C C . GLY A 1 83 ? 3.970 0.405 11.006 1.00 84.56 83 GLY A C 1
ATOM 663 O O . GLY A 1 83 ? 4.550 -0.231 11.882 1.00 84.56 83 GLY A O 1
ATOM 664 N N . GLY A 1 84 ? 3.092 -0.133 10.157 1.00 86.50 84 GLY A N 1
ATOM 665 C CA . GLY A 1 84 ? 2.510 -1.470 10.234 1.00 86.50 84 GLY A CA 1
ATOM 666 C C . GLY A 1 84 ? 1.005 -1.412 10.510 1.00 86.50 84 GLY A C 1
ATOM 667 O O . GLY A 1 84 ? 0.508 -0.471 11.141 1.00 86.50 84 GLY A O 1
ATOM 668 N N . ASP A 1 85 ? 0.280 -2.436 10.062 1.00 84.44 85 ASP A N 1
ATOM 669 C CA . ASP A 1 85 ? -1.179 -2.484 10.138 1.00 84.44 85 ASP A CA 1
ATOM 670 C C . ASP A 1 85 ? -1.696 -2.946 11.509 1.00 84.44 85 ASP A C 1
ATOM 672 O O . ASP A 1 85 ? -2.280 -4.008 11.698 1.00 84.44 85 ASP A O 1
ATOM 676 N N . SER A 1 86 ? -1.434 -2.140 12.533 1.00 83.50 86 SER A N 1
ATOM 677 C CA . SER A 1 86 ? -2.097 -2.306 13.821 1.00 83.50 86 SER A CA 1
ATOM 678 C C . SER A 1 86 ? -2.266 -0.973 14.528 1.00 83.50 86 SER A C 1
ATOM 680 O O . SER A 1 86 ? -1.558 0.005 14.260 1.00 83.50 86 SER A O 1
ATOM 682 N N . TRP A 1 87 ? -3.179 -0.951 15.502 1.00 79.31 87 TRP A N 1
ATOM 683 C CA . TRP A 1 87 ? -3.416 0.224 16.339 1.00 79.31 87 TRP A CA 1
ATOM 684 C C . TRP A 1 87 ? -2.122 0.790 16.939 1.00 79.31 87 TRP A C 1
ATOM 686 O O . TRP A 1 87 ? -1.974 2.007 17.026 1.00 79.31 87 TRP A O 1
ATOM 696 N N . PHE A 1 88 ? -1.201 -0.068 17.388 1.00 83.38 88 PHE A N 1
ATOM 697 C CA . PHE A 1 88 ? 0.036 0.358 18.051 1.00 83.38 88 PHE A CA 1
ATOM 698 C C . PHE A 1 88 ? 1.164 0.647 17.061 1.00 83.38 88 PHE A C 1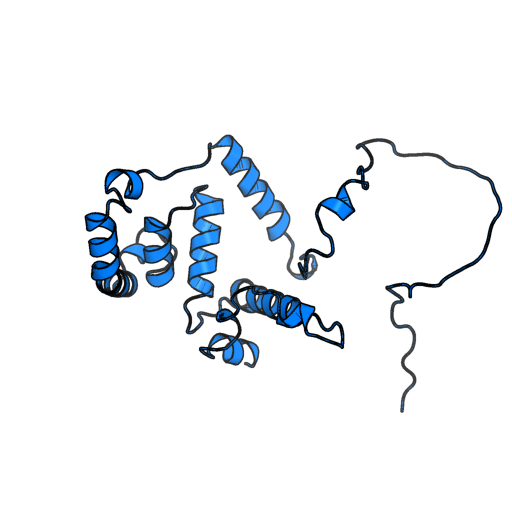
ATOM 700 O O . PHE A 1 88 ? 1.935 1.584 17.268 1.00 83.38 88 PHE A O 1
ATOM 707 N N . ALA A 1 89 ? 1.238 -0.117 15.972 1.00 80.31 89 ALA A N 1
ATOM 708 C CA . ALA A 1 89 ? 2.285 0.003 14.965 1.00 80.31 89 ALA A CA 1
ATOM 709 C C . ALA A 1 89 ? 2.274 1.367 14.251 1.00 80.31 89 ALA A C 1
ATOM 711 O O . ALA A 1 89 ? 3.333 1.892 13.910 1.00 80.31 89 ALA A O 1
ATOM 712 N N . LYS A 1 90 ? 1.113 2.028 14.157 1.00 77.94 90 LYS A N 1
ATOM 713 C CA . LYS A 1 90 ? 1.000 3.396 13.618 1.00 77.94 90 LYS A CA 1
ATOM 714 C C . LYS A 1 90 ? 1.825 4.456 14.366 1.00 77.94 90 LYS A C 1
ATOM 716 O O . LYS A 1 90 ? 2.096 5.519 13.816 1.00 77.94 90 LYS A O 1
ATOM 721 N N . PHE A 1 91 ? 2.228 4.183 15.609 1.00 84.12 91 PHE A N 1
ATOM 722 C CA . PHE A 1 91 ? 3.112 5.048 16.403 1.00 84.12 91 PHE A CA 1
ATOM 723 C C . PHE A 1 91 ? 4.592 4.641 16.310 1.00 84.12 91 PHE A C 1
ATOM 725 O O . PHE A 1 91 ? 5.428 5.145 17.060 1.00 84.12 91 PHE A O 1
ATOM 732 N N . GLY A 1 92 ? 4.924 3.719 15.405 1.00 83.06 92 GLY A N 1
ATOM 733 C CA . GLY A 1 92 ? 6.281 3.250 15.183 1.00 83.06 92 GLY A CA 1
ATOM 734 C C . GLY A 1 92 ? 7.219 4.339 14.642 1.00 83.06 92 GLY A C 1
ATOM 735 O O . GLY A 1 92 ? 6.781 5.332 14.052 1.00 83.06 92 GLY A O 1
ATOM 736 N N . PRO A 1 93 ? 8.542 4.146 14.787 1.00 84.81 93 PRO A N 1
ATOM 737 C CA . PRO A 1 93 ? 9.538 5.132 14.372 1.00 84.81 93 PRO A CA 1
ATOM 738 C C . PRO A 1 93 ? 9.518 5.406 12.861 1.00 84.81 93 PRO A C 1
ATOM 740 O O . PRO A 1 93 ? 9.754 6.540 12.453 1.00 84.81 93 PRO A O 1
ATOM 743 N N . ALA A 1 94 ? 9.200 4.403 12.033 1.00 84.50 94 ALA A N 1
ATOM 744 C CA . ALA A 1 94 ? 9.089 4.559 10.581 1.00 84.50 94 ALA A CA 1
ATOM 745 C C . ALA A 1 94 ? 7.930 5.494 10.187 1.00 84.50 94 ALA A C 1
ATOM 747 O O . ALA A 1 94 ? 8.131 6.431 9.416 1.00 84.50 94 ALA A O 1
ATOM 748 N N . ALA A 1 95 ? 6.753 5.316 10.797 1.00 84.88 95 ALA A N 1
ATOM 749 C CA . ALA A 1 95 ? 5.619 6.222 10.619 1.00 84.88 95 ALA A CA 1
ATOM 750 C C . ALA A 1 95 ? 5.949 7.647 11.088 1.00 84.88 95 ALA A C 1
ATOM 752 O O . ALA A 1 95 ? 5.652 8.615 10.391 1.00 84.88 95 ALA A O 1
ATOM 753 N N . GLY A 1 96 ? 6.619 7.790 12.238 1.00 85.38 96 GLY A N 1
ATOM 754 C CA . GLY A 1 96 ? 7.033 9.094 12.761 1.00 85.38 96 GLY A CA 1
ATOM 755 C C . GLY A 1 96 ? 7.986 9.852 11.830 1.00 85.38 96 GLY A C 1
ATOM 756 O O . GLY A 1 96 ? 7.831 11.061 11.644 1.00 85.38 96 GLY A O 1
ATOM 757 N N . GLN A 1 97 ? 8.943 9.154 11.208 1.00 88.12 97 GLN A N 1
ATOM 758 C CA . GLN A 1 97 ? 9.845 9.758 10.222 1.00 88.12 97 GLN A CA 1
ATOM 759 C C . GLN A 1 97 ? 9.084 10.273 9.000 1.00 88.12 97 GLN A C 1
ATOM 761 O O . GLN A 1 97 ? 9.348 11.385 8.543 1.00 88.12 97 GLN A O 1
ATOM 766 N N . GLU A 1 98 ? 8.127 9.499 8.493 1.00 87.38 98 GLU A N 1
ATOM 767 C CA . GLU A 1 98 ? 7.377 9.897 7.305 1.00 87.38 98 GLU A CA 1
ATOM 768 C C . GLU A 1 98 ? 6.386 11.030 7.589 1.00 87.38 98 GLU A C 1
ATOM 770 O O . GLU A 1 98 ? 6.296 11.998 6.831 1.00 87.38 98 GLU A O 1
ATOM 775 N N . LEU A 1 99 ? 5.738 11.008 8.756 1.00 86.06 99 LEU A N 1
ATOM 776 C CA . LEU A 1 99 ? 4.932 12.129 9.235 1.00 86.06 99 LEU A CA 1
ATOM 777 C C . LEU A 1 99 ? 5.760 13.418 9.323 1.00 86.06 99 LEU A C 1
ATOM 779 O O . LEU A 1 99 ? 5.303 14.469 8.869 1.00 86.06 99 LEU A O 1
ATOM 783 N N . LEU A 1 100 ? 6.998 13.344 9.823 1.00 88.88 100 LEU A N 1
ATOM 784 C CA . LEU A 1 100 ? 7.896 14.498 9.874 1.00 88.88 100 LEU A CA 1
ATOM 785 C C . LEU A 1 100 ? 8.248 15.019 8.471 1.00 88.88 100 LEU A C 1
ATOM 787 O O . LEU A 1 100 ? 8.246 16.233 8.259 1.00 88.88 100 LEU A O 1
ATOM 791 N N . ARG A 1 101 ? 8.496 14.127 7.500 1.00 89.06 101 ARG A N 1
ATOM 792 C CA . ARG A 1 101 ? 8.7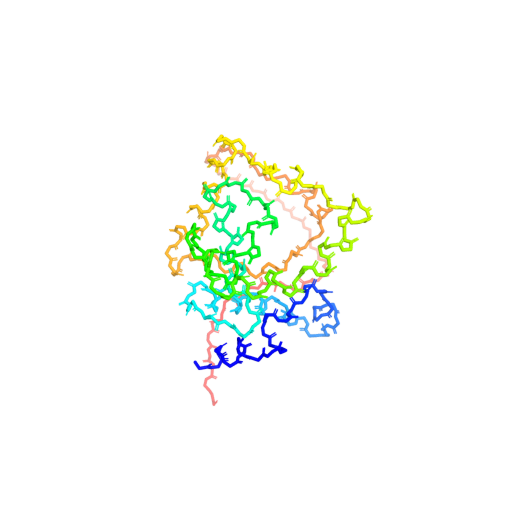41 14.511 6.095 1.00 89.06 101 ARG A CA 1
ATOM 793 C C . ARG A 1 101 ? 7.523 15.160 5.445 1.00 89.06 101 ARG A C 1
ATOM 795 O O . ARG A 1 101 ? 7.680 16.093 4.661 1.00 89.06 101 ARG A O 1
ATOM 802 N N . SER A 1 102 ? 6.318 14.720 5.802 1.00 86.12 102 SER A N 1
ATOM 803 C CA . SER A 1 102 ? 5.061 15.262 5.271 1.00 86.12 102 SER A CA 1
ATOM 804 C C . SER A 1 102 ? 4.653 16.618 5.878 1.00 86.12 102 SER A C 1
ATOM 806 O O . SER A 1 102 ? 3.839 17.348 5.302 1.00 86.12 102 SER A O 1
ATOM 808 N N . LEU A 1 103 ? 5.249 17.007 7.010 1.00 89.88 103 LEU A N 1
ATOM 809 C CA . LEU A 1 103 ? 4.871 18.192 7.786 1.00 89.88 103 LEU A CA 1
ATOM 810 C C . LEU A 1 103 ? 4.896 19.520 6.995 1.00 89.88 103 LEU A C 1
ATOM 812 O O . LEU A 1 103 ? 3.952 20.300 7.147 1.00 89.88 103 LEU A O 1
ATOM 816 N N . PRO A 1 104 ? 5.871 19.802 6.103 1.00 92.12 104 PRO A N 1
ATOM 817 C CA . PRO A 1 104 ? 5.849 21.012 5.275 1.00 92.12 104 PRO A CA 1
ATOM 818 C C . PRO A 1 104 ? 4.653 21.064 4.314 1.00 92.12 104 PRO A C 1
ATOM 820 O O . PRO A 1 104 ? 4.078 22.133 4.086 1.00 92.12 104 PRO A O 1
ATOM 823 N N . VAL A 1 105 ? 4.252 19.914 3.761 1.00 89.75 105 VAL A N 1
ATOM 824 C CA . VAL A 1 105 ? 3.109 19.805 2.843 1.00 89.75 105 VAL A CA 1
ATOM 825 C C . VAL A 1 105 ? 1.805 20.005 3.608 1.00 89.75 105 VAL A C 1
ATOM 827 O O . VAL A 1 105 ? 0.979 20.825 3.200 1.00 89.75 105 VAL A O 1
ATOM 830 N N . ILE A 1 106 ? 1.655 19.332 4.752 1.00 87.50 106 ILE A N 1
ATOM 831 C CA . ILE A 1 106 ? 0.488 19.473 5.629 1.00 87.50 106 ILE A CA 1
ATOM 832 C C . ILE A 1 106 ? 0.370 20.916 6.131 1.00 87.50 106 ILE A C 1
ATOM 834 O O . ILE A 1 106 ? -0.703 21.509 6.041 1.00 87.50 106 ILE A O 1
ATOM 838 N N . GLY A 1 107 ? 1.469 21.538 6.565 1.00 90.69 107 GLY A N 1
ATOM 839 C CA . GLY A 1 107 ? 1.487 22.942 6.983 1.00 90.69 107 GLY A CA 1
ATOM 840 C C . GLY A 1 107 ? 1.039 23.887 5.865 1.00 90.69 107 GLY A C 1
ATOM 841 O O . GLY A 1 107 ? 0.202 24.765 6.077 1.00 90.69 107 GLY A O 1
ATOM 842 N N . LYS A 1 108 ? 1.516 23.662 4.635 1.00 91.38 108 LYS A N 1
ATOM 843 C CA . LYS A 1 108 ? 1.087 24.420 3.451 1.00 91.38 108 LYS A CA 1
ATOM 844 C C . LYS A 1 108 ? -0.398 24.216 3.129 1.00 91.38 108 LYS A C 1
ATOM 846 O O . LYS A 1 108 ? -1.040 25.156 2.650 1.00 91.38 108 LYS A O 1
ATOM 851 N N . ALA A 1 109 ? -0.931 23.017 3.354 1.00 88.50 109 ALA A N 1
ATOM 852 C CA . ALA A 1 109 ? -2.337 22.688 3.143 1.00 88.50 109 ALA A CA 1
ATOM 853 C C . ALA A 1 109 ? -3.245 23.324 4.210 1.00 88.50 109 ALA A C 1
ATOM 855 O O . ALA A 1 109 ? -4.267 23.910 3.850 1.00 88.50 109 ALA A O 1
ATOM 856 N N . LEU A 1 110 ? -2.833 23.300 5.482 1.00 89.31 110 LEU A N 1
ATOM 857 C CA . LEU A 1 110 ? -3.503 23.979 6.598 1.00 89.31 110 LEU A CA 1
ATOM 858 C C . LEU A 1 110 ? -3.544 25.497 6.385 1.00 89.31 110 LEU A C 1
ATOM 860 O O . LEU A 1 110 ? -4.611 26.098 6.464 1.00 89.31 110 LEU A O 1
ATOM 864 N N . LEU A 1 111 ? -2.412 26.114 6.019 1.00 92.94 111 LEU A N 1
ATOM 865 C CA . LEU A 1 111 ? -2.341 27.550 5.705 1.00 92.94 111 LEU A CA 1
ATOM 866 C C . LEU A 1 111 ? -3.255 27.951 4.539 1.00 92.94 111 LEU A C 1
ATOM 868 O O . LEU A 1 111 ? -3.713 29.087 4.472 1.00 92.94 111 LEU A O 1
ATOM 872 N N . ARG A 1 112 ? -3.517 27.027 3.609 1.00 92.50 112 ARG A N 1
ATOM 873 C CA . ARG A 1 112 ? -4.444 27.225 2.485 1.00 92.50 112 ARG A CA 1
ATOM 874 C C . ARG A 1 112 ? -5.891 26.842 2.811 1.00 92.50 112 ARG A C 1
ATOM 876 O O . ARG A 1 112 ? -6.720 26.889 1.910 1.00 92.50 112 ARG A O 1
ATOM 883 N N . GLY A 1 113 ? -6.185 26.411 4.039 1.00 85.81 113 GLY A N 1
ATOM 884 C CA . GLY A 1 113 ? -7.509 25.929 4.439 1.00 85.81 113 GLY A CA 1
ATOM 885 C C . GLY A 1 113 ? -7.968 24.664 3.706 1.00 85.81 113 GLY A C 1
ATOM 886 O O . GLY A 1 113 ? -9.151 24.347 3.730 1.00 85.81 113 GLY A O 1
ATOM 887 N N . LYS A 1 114 ? -7.055 23.942 3.039 1.00 84.69 114 LYS A N 1
ATOM 888 C CA . LYS A 1 114 ? -7.369 22.704 2.301 1.00 84.69 114 LYS A CA 1
ATOM 889 C C . LYS A 1 114 ? -7.522 21.494 3.215 1.00 84.69 114 LYS A C 1
ATOM 891 O O . LYS A 1 114 ? -8.147 20.515 2.835 1.00 84.69 114 LYS A O 1
ATOM 896 N N . VAL A 1 115 ? -6.936 21.567 4.405 1.00 81.56 115 VAL A N 1
ATOM 897 C CA . VAL A 1 115 ? -7.100 20.587 5.475 1.00 81.56 115 VAL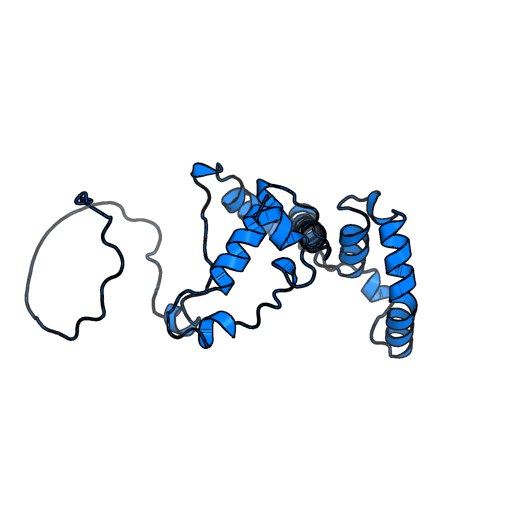 A CA 1
ATOM 898 C C . VAL A 1 115 ? -7.645 21.348 6.671 1.00 81.56 115 VAL A C 1
ATOM 900 O O . VAL A 1 115 ? -7.145 22.423 7.001 1.00 81.56 115 VAL A O 1
ATOM 903 N N . THR A 1 116 ? -8.678 20.811 7.312 1.00 80.12 116 THR A N 1
ATOM 904 C CA . THR A 1 116 ? -9.185 21.344 8.578 1.00 80.12 116 THR A CA 1
ATOM 905 C C . THR A 1 116 ? -8.868 20.344 9.685 1.00 80.12 116 THR A C 1
ATOM 907 O O . THR A 1 116 ? -9.057 19.147 9.472 1.00 80.12 116 THR A O 1
ATOM 910 N N . PRO A 1 117 ? -8.417 20.784 10.874 1.00 78.62 117 PRO A N 1
ATOM 911 C CA . PRO A 1 117 ? -8.142 19.868 11.982 1.00 78.62 117 PRO A CA 1
ATOM 912 C C . PRO A 1 117 ? -9.354 19.004 12.353 1.00 78.62 117 PRO A C 1
ATOM 914 O O . PRO A 1 117 ? -9.206 17.832 12.669 1.00 78.62 117 PRO A O 1
ATOM 917 N N . MET A 1 118 ? -10.564 19.565 12.251 1.00 76.88 118 MET A N 1
ATOM 918 C CA . MET A 1 118 ? -11.806 18.848 12.543 1.00 76.88 118 MET A CA 1
ATOM 919 C C . MET A 1 118 ? -12.138 17.794 11.478 1.00 76.88 118 MET A C 1
ATOM 921 O O . MET A 1 118 ? -12.520 16.682 11.826 1.00 76.88 118 MET A O 1
ATOM 925 N N . GLY A 1 119 ? -11.966 18.106 10.188 1.00 73.81 119 GLY A N 1
ATOM 926 C CA . GLY A 1 119 ? -12.164 17.133 9.106 1.00 73.81 119 GLY A CA 1
ATOM 927 C C . GLY A 1 119 ? -11.105 16.031 9.115 1.00 73.81 119 GLY A C 1
ATOM 928 O O . GLY A 1 119 ? -11.409 14.874 8.862 1.00 73.81 119 GLY A O 1
ATOM 929 N N . ALA A 1 120 ? -9.881 16.370 9.519 1.00 71.50 120 ALA A N 1
ATOM 930 C CA . ALA A 1 120 ? -8.799 15.412 9.710 1.00 71.50 120 ALA A CA 1
ATOM 931 C C . ALA A 1 120 ? -8.957 14.537 10.963 1.00 71.50 120 ALA A C 1
ATOM 933 O O . ALA A 1 120 ? -8.150 13.634 11.132 1.00 71.50 120 ALA A O 1
ATOM 934 N N . LEU A 1 121 ? -9.948 14.802 11.830 1.00 76.56 121 LEU A N 1
ATOM 935 C CA . LEU A 1 121 ? -10.291 14.004 13.020 1.00 76.56 121 LEU A CA 1
ATOM 936 C C . LEU A 1 121 ? -11.645 13.287 12.888 1.00 76.56 121 LEU A C 1
ATOM 938 O O . LEU A 1 121 ? -11.878 12.277 13.549 1.00 76.56 121 LEU A O 1
ATOM 942 N N . LYS A 1 122 ? -12.544 13.789 12.036 1.00 79.62 122 LYS A N 1
ATOM 943 C CA . LYS A 1 122 ? -13.865 13.205 11.807 1.00 79.62 122 LYS A CA 1
ATOM 944 C C . LYS A 1 122 ? -13.809 12.181 10.674 1.00 79.62 122 LYS A C 1
ATOM 946 O O . LYS A 1 122 ? -14.035 12.504 9.513 1.00 79.62 122 LYS A O 1
ATOM 951 N N . ALA A 1 123 ? -13.545 10.940 11.051 1.00 78.19 123 ALA A N 1
ATOM 952 C CA . ALA A 1 123 ? -13.655 9.777 10.186 1.00 78.19 123 ALA A CA 1
ATOM 953 C C . ALA A 1 123 ? -15.082 9.615 9.616 1.00 78.19 123 ALA A C 1
ATOM 955 O O . ALA A 1 123 ? -16.069 9.637 10.357 1.00 78.19 123 ALA A O 1
ATOM 956 N N . HIS A 1 124 ? -15.187 9.419 8.300 1.00 82.06 124 HIS A N 1
ATOM 957 C CA . HIS A 1 124 ? -16.420 8.993 7.639 1.00 82.06 124 HIS A CA 1
ATOM 958 C C . HIS A 1 124 ? -16.497 7.464 7.679 1.00 82.06 124 HIS A C 1
ATOM 960 O O . HIS A 1 124 ? -15.956 6.791 6.807 1.00 82.06 124 HIS A O 1
ATOM 966 N N . LYS A 1 125 ? -17.122 6.928 8.731 1.00 87.06 125 LYS A N 1
ATOM 967 C CA . LYS A 1 125 ? -17.329 5.486 8.907 1.00 87.06 125 LYS A CA 1
ATOM 968 C C . LYS A 1 125 ? -18.633 5.048 8.234 1.00 87.06 125 LYS A C 1
ATOM 970 O O . LYS A 1 125 ? -19.639 5.751 8.344 1.00 87.06 125 LYS A O 1
ATOM 975 N N . LEU A 1 126 ? -18.618 3.881 7.597 1.00 90.25 126 LEU A N 1
ATOM 976 C CA . LEU A 1 126 ? -19.828 3.166 7.184 1.00 90.25 126 LEU A CA 1
ATOM 977 C C . LEU A 1 126 ? -20.727 2.838 8.388 1.00 90.25 126 LEU A C 1
ATOM 979 O O . LEU A 1 126 ? -20.253 2.711 9.524 1.00 90.25 126 LEU A O 1
ATOM 983 N N . SER A 1 127 ? -22.032 2.705 8.131 1.00 92.00 127 SER A N 1
ATOM 984 C CA . SER A 1 127 ? -22.968 2.173 9.124 1.00 92.00 127 SER A CA 1
ATOM 985 C C . SER A 1 127 ? -22.622 0.713 9.437 1.00 92.00 127 SER A C 1
ATOM 987 O O . SER A 1 127 ? -21.992 0.034 8.626 1.00 92.00 127 SER A O 1
ATOM 989 N N . ASP A 1 128 ? -23.018 0.210 10.607 1.00 91.12 128 ASP A N 1
ATOM 990 C CA . ASP A 1 128 ? -22.692 -1.173 10.978 1.00 91.12 128 ASP A CA 1
ATOM 991 C C . ASP A 1 128 ? -23.411 -2.198 10.072 1.00 91.12 128 ASP A C 1
ATOM 993 O O . ASP A 1 128 ? -22.878 -3.279 9.824 1.00 91.12 128 ASP A O 1
ATOM 997 N N . GLU A 1 129 ? -24.578 -1.845 9.517 1.00 91.81 129 GLU A N 1
ATOM 998 C CA . GLU A 1 129 ? -25.271 -2.667 8.517 1.00 91.81 129 GLU A CA 1
ATOM 999 C C . GLU A 1 129 ? -24.475 -2.739 7.208 1.00 91.81 129 GLU A C 1
ATOM 1001 O O . GLU A 1 129 ? -24.195 -3.841 6.730 1.00 91.81 129 GLU A O 1
ATOM 1006 N N . ASP A 1 130 ? -24.056 -1.588 6.667 1.00 93.69 130 ASP A N 1
ATOM 1007 C CA . ASP A 1 130 ? -23.270 -1.510 5.427 1.00 93.69 130 ASP A CA 1
ATOM 1008 C C . ASP A 1 130 ? -21.904 -2.183 5.582 1.00 93.69 130 ASP A C 1
ATOM 1010 O O . ASP A 1 130 ? -21.454 -2.906 4.692 1.00 93.69 130 ASP A O 1
ATOM 1014 N N . LEU A 1 131 ? -21.263 -2.005 6.741 1.00 94.38 131 LEU A N 1
ATOM 1015 C CA . LEU A 1 131 ? -20.013 -2.677 7.082 1.00 94.38 131 LEU A CA 1
ATOM 1016 C C . LEU A 1 131 ? -20.180 -4.199 7.041 1.00 94.38 131 LEU A C 1
ATOM 1018 O O . LEU A 1 131 ? -19.347 -4.891 6.460 1.00 94.38 131 LEU A O 1
ATOM 1022 N N . GLY A 1 132 ? -21.287 -4.720 7.575 1.00 94.88 132 GLY A N 1
ATOM 1023 C CA . GLY A 1 132 ? -21.611 -6.139 7.471 1.00 94.88 132 GLY A CA 1
ATOM 1024 C C . GLY A 1 132 ? -21.777 -6.609 6.021 1.00 94.88 132 GLY A C 1
ATOM 1025 O O . GLY A 1 132 ? -21.432 -7.746 5.707 1.00 94.88 132 GLY A O 1
ATOM 1026 N N . GLN A 1 133 ? -22.269 -5.762 5.110 1.00 94.38 133 GLN A N 1
ATOM 1027 C CA . GLN A 1 133 ? -22.336 -6.104 3.682 1.00 94.38 133 GLN A CA 1
ATOM 1028 C C . GLN A 1 133 ? -20.947 -6.168 3.048 1.00 94.38 133 GLN A C 1
ATOM 1030 O O . GLN A 1 133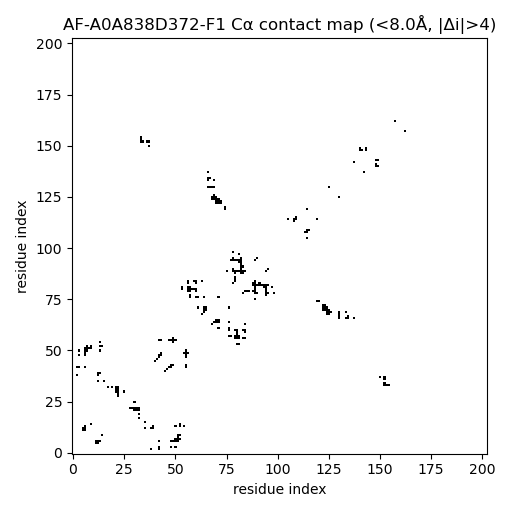 ? -20.647 -7.124 2.335 1.00 94.38 133 GLN A O 1
ATOM 1035 N N . VAL A 1 134 ? -20.088 -5.193 3.352 1.00 93.19 134 VAL A N 1
ATOM 1036 C CA . VAL A 1 134 ? -18.697 -5.164 2.884 1.00 93.19 134 VAL A CA 1
ATOM 1037 C C . VAL A 1 134 ? -17.942 -6.397 3.375 1.00 93.19 134 VAL A C 1
ATOM 1039 O O . VAL A 1 134 ? -17.312 -7.085 2.576 1.00 93.19 134 VAL A O 1
ATOM 1042 N N . GLN A 1 135 ? -18.062 -6.741 4.658 1.00 94.94 135 GLN A N 1
ATOM 1043 C CA . GLN A 1 135 ? -17.426 -7.930 5.232 1.00 94.94 135 GLN A CA 1
ATOM 1044 C C . GLN A 1 135 ? -17.870 -9.215 4.533 1.00 94.94 135 GLN A C 1
ATOM 1046 O O . GLN A 1 135 ? -17.022 -10.026 4.176 1.00 94.94 135 GLN A O 1
ATOM 1051 N N . ARG A 1 136 ? -19.166 -9.357 4.214 1.00 93.94 136 ARG A N 1
ATOM 1052 C CA . ARG A 1 136 ? -19.651 -10.503 3.426 1.00 93.94 136 ARG A CA 1
ATOM 1053 C C . ARG A 1 136 ? -19.001 -10.596 2.048 1.00 93.94 136 ARG A C 1
ATOM 1055 O O . ARG A 1 136 ? -18.761 -11.708 1.581 1.00 93.94 136 ARG A O 1
ATOM 1062 N N . ILE A 1 137 ? -18.725 -9.468 1.388 1.00 91.12 137 ILE A N 1
ATOM 1063 C CA . ILE A 1 137 ? -18.017 -9.460 0.098 1.00 91.12 137 ILE A CA 1
ATOM 1064 C C . ILE A 1 137 ? -16.599 -9.999 0.287 1.00 91.12 137 ILE A C 1
ATOM 1066 O O . ILE A 1 137 ? -16.203 -10.906 -0.446 1.00 91.12 137 ILE A O 1
ATOM 1070 N N . PHE A 1 138 ? -15.866 -9.501 1.289 1.00 91.00 138 PHE A N 1
ATOM 1071 C CA . PHE A 1 138 ? -14.537 -10.022 1.618 1.00 91.00 138 PHE A CA 1
ATOM 1072 C C . PHE A 1 138 ? -14.592 -11.520 1.918 1.00 91.00 138 PHE A C 1
ATOM 1074 O O . PHE A 1 138 ? -13.877 -12.281 1.281 1.00 91.00 138 PHE A O 1
ATOM 1081 N N . ASP A 1 139 ? -15.485 -11.973 2.794 1.00 90.56 139 ASP A N 1
ATOM 1082 C CA . ASP A 1 139 ? -15.586 -13.390 3.162 1.00 90.56 139 ASP A CA 1
ATOM 1083 C C . ASP A 1 139 ? -15.930 -14.283 1.956 1.00 90.56 139 ASP A C 1
ATOM 1085 O O . ASP A 1 139 ? -15.388 -15.375 1.813 1.00 90.56 139 ASP A O 1
ATOM 1089 N N . THR A 1 140 ? -16.777 -13.808 1.038 1.00 87.88 140 THR A N 1
ATOM 1090 C CA . THR A 1 140 ? -17.171 -14.561 -0.169 1.00 87.88 140 THR A CA 1
ATOM 1091 C C . THR A 1 140 ? -16.039 -14.671 -1.193 1.00 87.88 140 THR A C 1
ATOM 1093 O O . THR A 1 140 ? -15.882 -15.704 -1.855 1.00 87.88 140 THR A O 1
ATOM 1096 N N . VAL A 1 141 ? -15.274 -13.593 -1.376 1.00 83.56 141 VAL A N 1
ATOM 1097 C CA . VAL A 1 141 ? -14.171 -13.540 -2.346 1.00 83.56 141 VAL A CA 1
ATOM 1098 C C . VAL A 1 141 ? -12.928 -14.226 -1.784 1.00 83.56 141 VAL A C 1
ATOM 1100 O O . VAL A 1 141 ? -12.244 -14.954 -2.500 1.00 83.56 141 VAL A O 1
ATOM 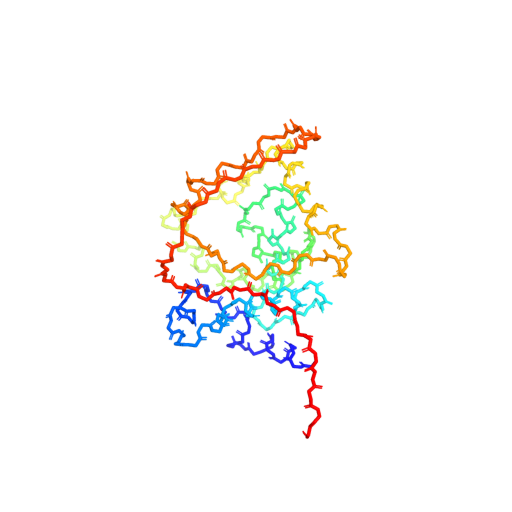1103 N N . GLU A 1 142 ? -12.647 -14.009 -0.503 1.00 82.75 142 GLU A N 1
ATOM 1104 C CA . GLU A 1 142 ? -11.413 -14.425 0.154 1.00 82.75 142 GLU A CA 1
ATOM 1105 C C . GLU A 1 142 ? -11.500 -15.752 0.893 1.00 82.75 142 GLU A C 1
ATOM 1107 O O . GLU A 1 142 ? -10.458 -16.357 1.108 1.00 82.75 142 GLU A O 1
ATOM 1112 N N . GLY A 1 143 ? -12.702 -16.218 1.247 1.00 80.06 143 GLY A N 1
ATOM 1113 C CA . GLY A 1 143 ? -12.925 -17.542 1.841 1.00 80.06 143 GLY A CA 1
ATOM 1114 C C . GLY A 1 143 ? -12.744 -18.706 0.857 1.00 80.06 143 GLY A C 1
ATOM 1115 O O . GLY A 1 143 ? -12.896 -19.856 1.248 1.00 80.06 143 GLY A O 1
ATOM 1116 N N . ARG A 1 144 ? -12.435 -18.387 -0.409 1.00 77.81 144 ARG A N 1
ATOM 1117 C CA . ARG A 1 144 ? -11.866 -19.263 -1.446 1.00 77.81 144 ARG A CA 1
ATOM 1118 C C . ARG A 1 144 ? -10.630 -20.021 -0.953 1.00 77.81 144 ARG A C 1
ATOM 1120 O O . ARG A 1 144 ? -9.642 -19.341 -0.680 1.00 77.81 144 ARG A O 1
ATOM 1127 N N . ASP A 1 145 ? -10.622 -21.355 -0.941 1.00 72.69 145 ASP A N 1
ATOM 1128 C CA . ASP A 1 145 ? -9.361 -22.107 -0.888 1.00 72.69 145 ASP A CA 1
ATOM 1129 C C . ASP A 1 145 ? -8.445 -21.676 -2.052 1.00 72.69 145 ASP A C 1
ATOM 1131 O O . ASP A 1 145 ? -8.920 -21.218 -3.097 1.00 72.69 145 ASP A O 1
ATOM 1135 N N . GLU A 1 146 ? -7.124 -21.788 -1.877 1.00 67.50 146 GLU A N 1
ATOM 1136 C CA . GLU A 1 146 ? -6.137 -21.295 -2.854 1.00 67.50 146 GLU A CA 1
ATOM 1137 C C . GLU A 1 146 ? -6.372 -21.860 -4.264 1.00 67.50 146 GLU A C 1
ATOM 1139 O O . GLU A 1 146 ? -6.308 -21.109 -5.238 1.00 67.50 146 GLU A O 1
ATOM 1144 N N . ASP A 1 147 ? -6.742 -23.141 -4.354 1.00 65.12 147 ASP A N 1
ATOM 1145 C CA . ASP A 1 147 ? -7.018 -23.853 -5.607 1.00 65.12 147 ASP A CA 1
ATOM 1146 C C . ASP A 1 147 ? -8.355 -23.452 -6.270 1.00 65.12 147 ASP A C 1
ATOM 1148 O O . ASP A 1 147 ? -8.554 -23.675 -7.465 1.00 65.12 147 ASP A O 1
ATOM 1152 N N . GLU A 1 148 ? -9.275 -22.832 -5.522 1.00 69.31 148 GLU A N 1
ATOM 1153 C CA . GLU A 1 148 ? -10.603 -22.395 -5.991 1.00 69.31 148 GLU A CA 1
ATOM 1154 C C . GLU A 1 148 ? -10.718 -20.867 -6.126 1.00 69.31 148 GLU A C 1
ATOM 1156 O O . GLU A 1 148 ? -11.796 -20.308 -6.396 1.00 69.31 148 GLU A O 1
ATOM 1161 N N . ARG A 1 149 ? -9.604 -20.159 -5.917 1.00 71.56 149 ARG A N 1
ATOM 1162 C CA . ARG A 1 149 ? -9.557 -18.703 -5.946 1.00 71.56 149 ARG A CA 1
ATOM 1163 C C . ARG A 1 149 ? -9.809 -18.195 -7.361 1.00 71.56 149 ARG A C 1
ATOM 1165 O O . ARG A 1 149 ? -9.155 -18.591 -8.324 1.00 71.56 149 ARG A O 1
ATOM 1172 N N . TYR A 1 150 ? -10.717 -17.233 -7.492 1.00 65.12 150 TYR A N 1
ATOM 1173 C CA . TYR A 1 150 ? -10.893 -16.551 -8.767 1.00 65.12 150 TYR A CA 1
ATOM 1174 C C . TYR A 1 150 ? -9.705 -15.631 -9.054 1.00 65.12 150 TYR A C 1
ATOM 1176 O O . TYR A 1 150 ? -9.615 -14.515 -8.541 1.00 65.12 150 TYR A O 1
ATOM 1184 N N . GLU A 1 151 ? -8.813 -16.062 -9.940 1.00 65.38 151 GLU A N 1
ATOM 1185 C CA . GLU A 1 151 ? -7.812 -15.185 -10.539 1.00 65.38 151 GLU A CA 1
ATOM 1186 C C . GLU A 1 151 ? -8.451 -14.310 -11.626 1.00 65.38 151 GLU A C 1
ATOM 1188 O O . GLU A 1 151 ? -8.246 -14.496 -12.826 1.00 65.38 151 GLU A O 1
ATOM 1193 N N . LEU A 1 152 ? -9.244 -13.321 -11.210 1.00 61.09 152 LEU A N 1
ATOM 1194 C CA . LEU A 1 152 ? -9.789 -12.346 -12.146 1.00 61.09 152 LEU A CA 1
ATOM 1195 C C . LEU A 1 152 ? -8.6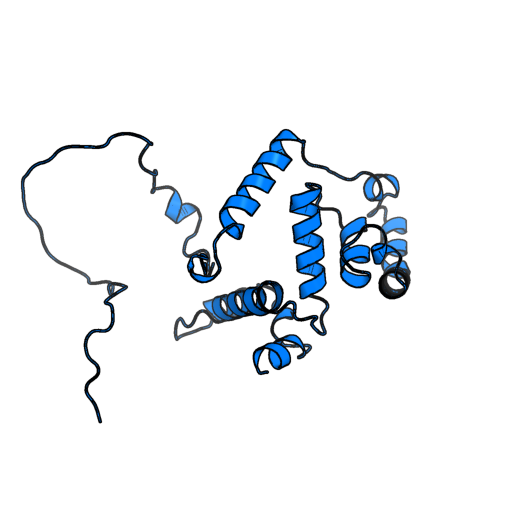52 -11.433 -12.624 1.00 61.09 152 LEU A C 1
ATOM 1197 O O . LEU A 1 152 ? -8.171 -10.537 -11.920 1.00 61.09 152 LEU A O 1
ATOM 1201 N N . ASN A 1 153 ? -8.186 -11.661 -13.849 1.00 59.19 153 ASN A N 1
ATOM 1202 C CA . ASN A 1 153 ? -7.414 -10.678 -14.599 1.00 59.19 153 ASN A CA 1
ATOM 1203 C C . ASN A 1 153 ? -8.371 -9.555 -15.016 1.00 59.19 153 ASN A C 1
ATOM 1205 O O . ASN A 1 153 ? -8.803 -9.509 -16.162 1.00 59.19 153 ASN A O 1
ATOM 1209 N N . LEU A 1 154 ? -8.735 -8.691 -14.060 1.00 60.41 154 LEU A N 1
ATOM 1210 C CA . LEU A 1 154 ? -9.602 -7.526 -14.248 1.00 60.41 154 LEU A CA 1
ATOM 1211 C C . LEU A 1 154 ? -8.904 -6.493 -15.146 1.00 60.41 154 LEU A C 1
ATOM 1213 O O . LEU A 1 154 ? -8.425 -5.458 -14.694 1.00 60.41 154 LEU A O 1
ATOM 1217 N N . TYR A 1 155 ? -8.830 -6.778 -16.440 1.00 55.31 155 TYR A N 1
ATOM 1218 C CA . TYR A 1 155 ? -9.181 -5.745 -17.392 1.00 55.31 155 TYR A CA 1
ATOM 1219 C C . TYR A 1 155 ? -10.704 -5.749 -17.397 1.00 55.31 155 TYR A C 1
ATOM 1221 O O . TYR A 1 155 ? -11.298 -6.800 -17.634 1.00 55.31 155 TYR A O 1
ATOM 1229 N N . ILE A 1 156 ? -11.331 -4.629 -17.052 1.00 54.75 156 ILE A N 1
ATOM 1230 C CA . ILE A 1 156 ? -12.766 -4.471 -17.272 1.00 54.75 156 ILE A CA 1
ATOM 1231 C C . ILE A 1 156 ? -12.937 -4.557 -18.793 1.00 54.75 156 ILE A C 1
ATOM 1233 O O . ILE A 1 156 ? -12.631 -3.615 -19.518 1.00 54.75 156 ILE A O 1
ATOM 1237 N N . SER A 1 157 ? -13.273 -5.745 -19.293 1.00 49.47 157 SER A N 1
ATOM 1238 C CA . SER A 1 157 ? -13.500 -5.994 -20.711 1.00 49.47 157 SER A CA 1
ATOM 1239 C C . SER A 1 157 ? -14.927 -5.565 -21.030 1.00 49.47 157 SER A C 1
ATOM 1241 O O . SER A 1 157 ? -15.818 -6.403 -21.135 1.00 49.47 157 SER A O 1
ATOM 1243 N N . GLY A 1 158 ? -15.146 -4.257 -21.073 1.00 50.69 158 GLY A N 1
ATOM 1244 C CA . GLY A 1 158 ? -16.437 -3.651 -21.374 1.00 50.69 158 GLY A CA 1
ATOM 1245 C C . GLY A 1 158 ? -16.514 -2.238 -20.815 1.00 50.69 158 GLY A C 1
ATOM 1246 O O . GLY A 1 158 ? -15.963 -1.953 -19.752 1.00 50.69 158 GLY A O 1
ATOM 1247 N N . TYR A 1 159 ? -17.172 -1.346 -21.538 1.00 49.56 159 TYR A N 1
ATOM 1248 C CA . TYR A 1 159 ? -17.701 -0.123 -20.948 1.00 49.56 159 TYR A CA 1
ATOM 1249 C C . TYR A 1 159 ? -19.050 -0.456 -20.301 1.00 49.56 159 TYR A C 1
ATOM 1251 O O . TYR A 1 159 ? -19.699 -1.412 -20.718 1.00 49.56 159 TYR A O 1
ATOM 1259 N N . ASP A 1 160 ? -19.492 0.301 -19.293 1.00 51.50 160 ASP A N 1
ATOM 1260 C CA . ASP A 1 160 ? -20.813 0.070 -18.673 1.00 51.50 160 ASP A CA 1
ATOM 1261 C C . ASP A 1 160 ? -21.939 0.054 -19.730 1.00 51.50 160 ASP A C 1
ATOM 1263 O O . ASP A 1 160 ? -22.892 -0.710 -19.612 1.00 51.50 160 ASP A O 1
ATOM 1267 N N . GLU A 1 161 ? -21.754 0.798 -20.826 1.00 55.28 161 GLU A N 1
ATOM 1268 C CA . GLU A 1 161 ? -22.601 0.831 -22.028 1.00 55.28 161 GLU A CA 1
ATOM 1269 C C . GLU A 1 161 ? -22.768 -0.549 -22.707 1.00 55.28 161 GLU A C 1
ATOM 1271 O O . GLU A 1 161 ? -23.825 -0.842 -23.264 1.00 55.28 161 GLU A O 1
ATOM 1276 N N . ASP A 1 162 ? -21.766 -1.433 -22.623 1.00 55.47 162 ASP A N 1
ATOM 1277 C CA . ASP A 1 162 ? -21.815 -2.803 -23.158 1.00 55.47 162 ASP A CA 1
ATOM 1278 C C . ASP A 1 162 ? -22.613 -3.761 -22.246 1.00 55.47 162 ASP A C 1
ATOM 1280 O O . ASP A 1 162 ? -23.004 -4.852 -22.670 1.00 55.47 162 ASP A O 1
ATOM 1284 N N . LEU A 1 163 ? -22.860 -3.369 -20.988 1.00 54.69 163 LEU A N 1
ATOM 1285 C CA . LEU A 1 163 ? -23.603 -4.146 -19.988 1.00 54.69 163 LEU A CA 1
ATOM 1286 C C . LEU A 1 163 ? -25.087 -3.753 -19.904 1.00 54.69 163 LEU A C 1
ATOM 1288 O O . LEU A 1 163 ? -25.880 -4.515 -19.350 1.00 54.69 163 LEU A O 1
ATOM 1292 N N . GLU A 1 164 ? -25.493 -2.628 -20.504 1.00 49.00 164 GLU A N 1
ATOM 1293 C CA . GLU A 1 164 ? -26.880 -2.122 -20.491 1.00 49.00 164 GLU A CA 1
ATOM 1294 C C . GLU A 1 164 ? -27.895 -3.014 -21.242 1.00 49.00 164 GLU A C 1
ATOM 1296 O O . GLU A 1 164 ? -29.094 -2.742 -21.224 1.00 49.00 164 GLU A O 1
ATOM 1301 N N . GLY A 1 165 ? -27.451 -4.109 -21.871 1.00 50.25 165 GLY A N 1
ATOM 1302 C CA . GLY A 1 165 ? -28.313 -5.110 -22.516 1.00 50.25 165 GLY A CA 1
ATOM 1303 C C . GLY A 1 165 ? -28.302 -6.498 -21.866 1.00 50.25 165 GLY A C 1
ATOM 1304 O O . GLY A 1 165 ? -29.043 -7.378 -22.303 1.00 50.25 165 GLY A O 1
ATOM 1305 N N . ALA A 1 166 ? -27.469 -6.721 -20.846 1.00 46.84 166 ALA A N 1
ATOM 1306 C CA . ALA A 1 166 ? -27.367 -7.999 -20.151 1.00 46.84 166 ALA A CA 1
ATOM 1307 C C . ALA A 1 166 ? -28.221 -7.970 -18.876 1.00 46.84 166 ALA A C 1
ATOM 1309 O O . ALA A 1 166 ? -27.703 -7.991 -17.760 1.00 46.84 166 ALA A O 1
ATOM 1310 N N . GLU A 1 167 ? -29.547 -7.921 -19.035 1.00 41.41 167 GLU A N 1
ATOM 1311 C CA . GLU A 1 167 ? -30.454 -8.240 -17.931 1.00 41.41 167 GLU A CA 1
ATOM 1312 C C . GLU A 1 167 ? -30.165 -9.682 -17.491 1.00 41.41 167 GLU A C 1
ATOM 1314 O O . GLU A 1 167 ? -30.477 -10.649 -18.190 1.00 41.41 167 GLU A O 1
ATOM 1319 N N . GLY A 1 168 ? -29.492 -9.832 -16.347 1.00 44.53 168 GLY A N 1
ATOM 1320 C CA . GLY A 1 168 ? -29.287 -11.135 -15.727 1.00 44.53 168 GLY A CA 1
ATOM 1321 C C . GLY A 1 168 ? -30.643 -11.818 -15.517 1.00 44.53 168 GLY A C 1
ATOM 1322 O O . GLY A 1 168 ? -31.610 -11.144 -15.150 1.00 44.53 168 GLY A O 1
ATOM 1323 N N . PRO A 1 169 ? -30.757 -13.137 -15.754 1.00 39.84 169 PRO A N 1
ATOM 1324 C CA . PRO A 1 169 ? -32.032 -13.810 -15.582 1.00 39.84 169 PRO A CA 1
ATOM 1325 C C . PRO A 1 169 ? -32.478 -13.692 -14.115 1.00 39.84 169 PRO A C 1
ATOM 1327 O O . PRO A 1 169 ? -31.640 -13.823 -13.214 1.00 39.84 169 PRO A O 1
ATOM 1330 N N . PRO A 1 170 ? -33.774 -13.439 -13.850 1.00 36.84 170 PRO A N 1
ATOM 1331 C CA . PRO A 1 170 ? -34.277 -13.372 -12.487 1.00 36.84 170 PRO A CA 1
ATOM 1332 C C . PRO A 1 170 ? -34.070 -14.722 -11.787 1.00 36.84 170 PRO A C 1
ATOM 1334 O O . PRO A 1 170 ? -34.091 -15.771 -12.443 1.00 36.84 170 PRO A O 1
ATOM 1337 N N . PRO A 1 171 ? -33.857 -14.718 -10.461 1.00 40.94 171 PRO A N 1
ATOM 1338 C CA . PRO A 1 171 ? -33.667 -15.951 -9.725 1.00 40.94 171 PRO A CA 1
ATOM 1339 C C . PRO A 1 171 ? -34.993 -16.719 -9.715 1.00 40.94 171 PRO A C 1
ATOM 1341 O O . PRO A 1 171 ? -36.057 -16.130 -9.541 1.00 40.94 171 PRO A O 1
ATOM 1344 N N . ASP A 1 172 ? -34.881 -18.035 -9.882 1.00 35.53 172 ASP A N 1
ATOM 1345 C CA . ASP A 1 172 ? -35.932 -19.054 -9.788 1.00 35.53 172 ASP A CA 1
ATOM 1346 C C . ASP A 1 172 ? -36.712 -19.376 -11.074 1.00 35.53 172 ASP A C 1
ATOM 1348 O O . ASP A 1 172 ? -37.781 -18.840 -11.345 1.00 35.53 172 ASP A O 1
ATOM 1352 N N . ALA A 1 173 ? -36.235 -20.397 -11.797 1.00 28.39 173 ALA A N 1
ATOM 1353 C CA . ALA A 1 173 ? -37.078 -21.514 -12.238 1.00 28.39 173 ALA A CA 1
ATOM 1354 C C . ALA A 1 173 ? -36.213 -22.646 -12.810 1.00 28.39 173 ALA A C 1
ATOM 1356 O O . ALA A 1 173 ? -35.723 -22.600 -13.937 1.00 28.39 173 ALA A O 1
ATOM 1357 N N . ALA A 1 174 ? -36.057 -23.704 -12.021 1.00 31.08 174 ALA A N 1
ATOM 1358 C CA . ALA A 1 174 ? -35.661 -24.999 -12.536 1.00 31.08 174 ALA A CA 1
ATOM 1359 C C . ALA A 1 174 ? -36.786 -25.603 -13.404 1.00 31.08 174 ALA A C 1
ATOM 1361 O O . ALA A 1 174 ? -37.967 -25.456 -13.095 1.00 31.08 174 ALA A O 1
ATOM 1362 N N . THR A 1 175 ? -36.363 -26.419 -14.375 1.00 27.78 175 THR A N 1
ATOM 1363 C CA . THR A 1 175 ? -37.076 -27.521 -15.058 1.00 27.78 175 THR A CA 1
ATOM 1364 C C . THR A 1 175 ? -37.808 -27.271 -16.390 1.00 27.78 175 THR A C 1
ATOM 1366 O O . THR A 1 175 ? -38.623 -26.373 -16.539 1.00 27.78 175 THR A O 1
ATOM 1369 N N . ALA A 1 176 ? -37.551 -28.237 -17.291 1.00 26.83 176 ALA A N 1
ATOM 1370 C CA . ALA A 1 176 ? -38.374 -28.747 -18.398 1.00 26.83 176 ALA A CA 1
ATOM 1371 C C . ALA A 1 176 ? -38.233 -28.129 -19.812 1.00 26.83 176 ALA A C 1
ATOM 1373 O O . ALA A 1 176 ? -38.962 -27.235 -20.205 1.00 26.83 176 ALA A O 1
ATOM 1374 N N . GLY A 1 177 ? -37.351 -28.740 -20.617 1.00 24.58 177 GLY A N 1
ATOM 1375 C CA . GLY A 1 177 ? -37.737 -29.568 -21.776 1.00 24.58 177 GLY A CA 1
ATOM 1376 C C . GLY A 1 177 ? -38.431 -28.959 -23.014 1.00 24.58 177 GLY A C 1
ATOM 1377 O O . GLY A 1 177 ? -39.586 -28.566 -22.950 1.00 24.58 177 GLY A O 1
ATOM 1378 N N . ALA A 1 178 ? -37.775 -29.190 -24.166 1.00 25.55 178 ALA A N 1
ATOM 1379 C CA . ALA A 1 178 ? -38.323 -29.545 -25.495 1.00 25.55 178 ALA A CA 1
ATOM 1380 C C . ALA A 1 178 ? -38.510 -28.470 -26.608 1.00 25.55 178 ALA A C 1
ATOM 1382 O O . ALA A 1 178 ? -39.455 -27.697 -26.601 1.00 25.55 178 ALA A O 1
ATOM 1383 N N . GLN A 1 179 ? -37.678 -28.647 -27.656 1.00 26.69 179 GLN A N 1
ATOM 1384 C CA . GLN A 1 179 ? -37.981 -28.759 -29.109 1.00 26.69 179 GLN A CA 1
ATOM 1385 C C . GLN A 1 179 ? -38.190 -27.535 -30.041 1.00 26.69 179 GLN A C 1
ATOM 1387 O O . GLN A 1 179 ? -39.078 -26.719 -29.840 1.00 26.69 179 GLN A O 1
ATOM 1392 N N . GLY A 1 180 ? -37.468 -27.605 -31.184 1.00 25.19 180 GLY A N 1
ATOM 1393 C CA . GLY A 1 180 ? -37.798 -27.075 -32.533 1.00 25.19 180 GLY A CA 1
ATOM 1394 C C . GLY A 1 180 ? -37.183 -25.706 -32.862 1.00 25.19 180 GLY A C 1
ATOM 1395 O O . GLY A 1 180 ? -37.549 -24.738 -32.219 1.00 25.19 180 GLY A O 1
ATOM 1396 N N . GLY A 1 181 ? -36.162 -25.573 -33.730 1.00 25.27 181 GLY A N 1
ATOM 1397 C CA . GLY A 1 181 ? -36.239 -25.531 -35.214 1.00 25.27 181 GLY A CA 1
ATOM 1398 C C . GLY A 1 181 ? -36.536 -24.086 -35.681 1.00 25.27 181 GLY A C 1
ATOM 1399 O O . GLY A 1 181 ? -37.424 -23.470 -35.117 1.00 25.27 181 GLY A O 1
ATOM 1400 N N . ASP A 1 182 ? -35.910 -23.419 -36.652 1.00 27.47 182 ASP A N 1
ATOM 1401 C CA . ASP A 1 182 ? -35.043 -23.762 -37.781 1.00 27.47 182 ASP A CA 1
ATOM 1402 C C . ASP A 1 182 ? -34.529 -22.424 -38.401 1.00 27.47 182 ASP A C 1
ATOM 1404 O O . ASP A 1 182 ? -35.194 -21.397 -38.259 1.00 27.47 182 ASP A O 1
ATOM 1408 N N . GLY A 1 183 ? -33.412 -22.454 -39.140 1.00 25.56 183 GLY A N 1
ATOM 1409 C CA . GLY A 1 183 ? -33.155 -21.561 -40.289 1.00 25.56 183 GLY A CA 1
ATOM 1410 C C . GLY A 1 183 ? -32.341 -20.255 -40.136 1.00 25.56 183 GLY A C 1
ATOM 1411 O O . GLY A 1 183 ? -32.868 -19.236 -39.701 1.00 25.56 183 GLY A O 1
ATOM 1412 N N . GLY A 1 184 ? -31.119 -20.234 -40.707 1.00 26.03 184 GLY A N 1
ATOM 1413 C CA . GLY A 1 184 ? -30.540 -19.030 -41.353 1.00 26.03 184 GLY A CA 1
ATOM 1414 C C . GLY A 1 184 ? -29.043 -18.725 -41.127 1.00 26.03 184 GLY A C 1
ATOM 1415 O O . GLY A 1 184 ? -28.696 -17.970 -40.231 1.00 26.03 184 GLY A O 1
ATOM 1416 N N . THR A 1 185 ? -28.157 -19.264 -41.974 1.00 29.33 185 THR A N 1
ATOM 1417 C CA . THR A 1 185 ? -26.676 -19.067 -42.047 1.00 29.33 185 THR A CA 1
ATOM 1418 C C . THR A 1 185 ? -26.280 -17.957 -43.070 1.00 29.33 185 THR A C 1
ATOM 1420 O O . THR A 1 185 ? -27.175 -17.495 -43.776 1.00 29.33 185 THR A O 1
ATOM 1423 N N . PRO A 1 186 ? -24.985 -17.719 -43.425 1.00 42.78 186 PRO A N 1
ATOM 1424 C CA . PRO A 1 186 ? -23.781 -17.177 -42.737 1.00 42.78 186 PRO A CA 1
ATOM 1425 C C . PRO A 1 186 ? -23.395 -15.768 -43.303 1.00 42.78 186 PRO A C 1
ATOM 1427 O O . PRO A 1 186 ? -23.976 -15.317 -44.279 1.00 42.78 186 PRO A O 1
ATOM 1430 N N . GLY A 1 187 ? -22.405 -14.987 -42.859 1.00 25.30 187 GLY A N 1
ATOM 1431 C CA . GLY A 1 187 ? -21.331 -15.131 -41.886 1.00 25.30 187 GLY A CA 1
ATOM 1432 C C . GLY A 1 187 ? -20.387 -13.913 -41.974 1.00 25.30 187 GLY A C 1
ATOM 1433 O O . GLY A 1 187 ? -20.246 -13.292 -43.026 1.00 25.30 187 GLY A O 1
ATOM 1434 N N . ALA A 1 188 ? -19.743 -13.594 -40.856 1.00 26.75 188 ALA A N 1
ATOM 1435 C CA . ALA A 1 188 ? -18.447 -12.928 -40.767 1.00 26.75 188 ALA A CA 1
ATOM 1436 C C . ALA A 1 188 ? -17.859 -13.399 -39.430 1.00 26.75 188 ALA A C 1
ATOM 1438 O O . ALA A 1 188 ? -18.251 -12.919 -38.369 1.00 26.75 188 ALA A O 1
ATOM 1439 N N . GLU A 1 189 ? -17.038 -14.449 -39.473 1.00 27.77 189 GLU A N 1
ATOM 1440 C CA . GLU A 1 189 ? -16.479 -15.088 -38.280 1.00 27.77 189 GLU A CA 1
ATOM 1441 C C . GLU A 1 189 ? -15.524 -14.130 -37.555 1.00 27.77 189 GLU A C 1
ATOM 1443 O O . GLU A 1 189 ? -14.402 -13.881 -37.997 1.00 27.77 189 GLU A O 1
ATOM 1448 N N . ALA A 1 190 ? -15.972 -13.603 -36.415 1.00 32.22 190 ALA A N 1
ATOM 1449 C CA . ALA A 1 190 ? -15.089 -13.166 -35.346 1.00 32.22 190 ALA A CA 1
ATOM 1450 C C . ALA A 1 190 ? -14.597 -14.426 -34.616 1.00 32.22 190 ALA A C 1
ATOM 1452 O O . ALA A 1 190 ? -15.400 -15.268 -34.214 1.00 32.22 190 ALA A O 1
ATOM 1453 N N . GLY A 1 191 ? -13.276 -14.582 -34.507 1.00 29.25 191 GLY A N 1
ATOM 1454 C CA . GLY A 1 191 ? -12.641 -15.770 -33.939 1.00 29.25 191 GLY A CA 1
ATOM 1455 C C . GLY A 1 191 ? -13.169 -16.107 -32.542 1.00 29.25 191 GLY A C 1
ATOM 1456 O O . GLY A 1 191 ? -13.176 -15.262 -31.649 1.00 29.25 191 GLY A O 1
ATOM 1457 N N . GLN A 1 192 ? -13.610 -17.353 -32.367 1.00 30.84 192 GLN A N 1
ATOM 1458 C CA . GLN A 1 192 ? -14.093 -17.881 -31.094 1.00 30.84 192 GLN A CA 1
ATOM 1459 C C . GLN A 1 192 ? -12.959 -17.994 -30.058 1.00 30.84 192 GLN A C 1
ATOM 1461 O O . GLN A 1 192 ? -11.884 -18.508 -30.382 1.00 30.84 192 GLN A O 1
ATOM 1466 N N . PRO A 1 193 ? -13.195 -17.594 -28.797 1.00 33.59 193 PRO A N 1
ATOM 1467 C CA . PRO A 1 193 ? -12.307 -17.893 -27.687 1.00 33.59 193 PRO A CA 1
ATOM 1468 C C . PRO A 1 193 ? -12.615 -19.284 -27.107 1.00 33.59 193 PRO A C 1
ATOM 1470 O O . PRO A 1 193 ? -13.762 -19.602 -26.805 1.00 33.59 193 PRO A O 1
ATOM 1473 N N . GLY A 1 194 ? -11.568 -20.086 -26.896 1.00 38.91 194 GLY A N 1
ATOM 1474 C CA . GLY A 1 194 ? -11.602 -21.259 -26.016 1.00 38.91 194 GLY A CA 1
ATOM 1475 C C . GLY A 1 194 ? -11.860 -22.604 -26.700 1.00 38.91 194 GLY A C 1
ATOM 1476 O O . GLY A 1 194 ? -12.968 -23.126 -26.666 1.00 38.91 194 GLY A O 1
ATOM 1477 N N . GLN A 1 195 ? -10.799 -23.231 -27.212 1.00 32.78 195 GLN A N 1
ATOM 1478 C CA . GL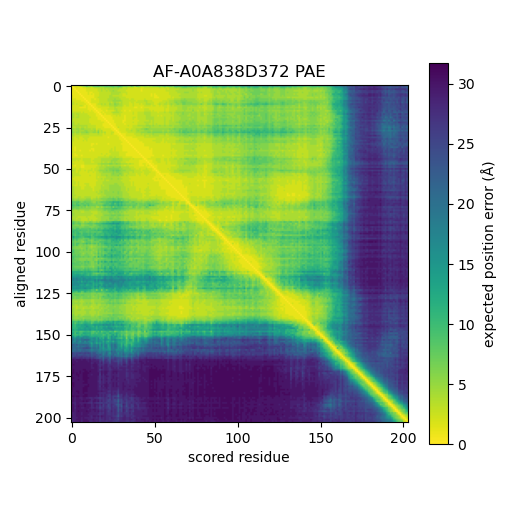N A 1 195 ? -10.703 -24.694 -27.244 1.00 32.78 195 GLN A CA 1
ATOM 1479 C C . GLN A 1 195 ? -9.534 -25.116 -26.351 1.00 32.78 195 GLN A C 1
ATOM 1481 O O . GLN A 1 195 ? -8.422 -24.601 -26.480 1.00 32.78 195 GLN A O 1
ATOM 1486 N N . SER A 1 196 ? -9.816 -26.022 -25.415 1.00 35.66 196 SER A N 1
ATOM 1487 C CA . SER A 1 196 ? -8.830 -26.693 -24.565 1.00 35.66 196 SER A CA 1
ATOM 1488 C C . SER A 1 196 ? -7.800 -27.445 -25.422 1.00 35.66 196 SER A C 1
ATOM 1490 O O . SER A 1 196 ? -8.168 -27.974 -26.472 1.00 35.66 196 SER A O 1
ATOM 1492 N N . PRO A 1 197 ? -6.521 -27.530 -25.013 1.00 39.47 197 PRO A N 1
ATOM 1493 C CA . PRO A 1 197 ? -5.505 -28.167 -25.837 1.00 39.47 197 PRO A CA 1
ATOM 1494 C C . PRO A 1 197 ? -5.627 -29.693 -25.749 1.00 39.47 197 PRO A C 1
ATOM 1496 O O . PRO A 1 197 ? -5.177 -30.308 -24.783 1.00 39.47 197 PRO A O 1
ATOM 1499 N N . GLU A 1 198 ? -6.198 -30.317 -26.776 1.00 37.88 198 GLU A N 1
ATOM 1500 C CA . GLU A 1 198 ? -5.990 -31.739 -27.041 1.00 37.88 198 GLU A CA 1
ATOM 1501 C C . GLU A 1 198 ? -4.738 -31.929 -27.914 1.00 37.88 198 GLU A C 1
ATOM 1503 O O . GLU A 1 198 ? -4.631 -31.381 -29.007 1.00 37.88 198 GLU A O 1
ATOM 1508 N N . GLY A 1 199 ? -3.802 -32.751 -27.428 1.00 37.78 199 GLY A N 1
ATOM 1509 C CA . GLY A 1 199 ? -2.837 -33.471 -28.265 1.00 37.78 199 GLY A CA 1
ATOM 1510 C C . GLY A 1 199 ? -1.588 -32.703 -28.701 1.00 37.78 199 GLY A C 1
ATOM 1511 O O . GLY A 1 199 ? -1.515 -32.170 -29.802 1.00 37.78 199 GLY A O 1
ATOM 1512 N N . SER A 1 200 ? -0.540 -32.761 -27.878 1.00 34.09 200 SER A N 1
ATOM 1513 C CA . SER A 1 200 ? 0.834 -32.430 -28.278 1.00 34.09 200 SER A CA 1
ATOM 1514 C C . SER A 1 200 ? 1.387 -33.490 -29.249 1.00 34.09 200 SER A C 1
ATOM 1516 O O . SER A 1 200 ? 1.432 -34.664 -28.868 1.00 34.09 200 SER A O 1
ATOM 1518 N N . PRO A 1 201 ? 1.851 -33.146 -30.468 1.00 37.00 201 PRO A N 1
ATOM 1519 C CA . PRO A 1 201 ? 2.722 -34.019 -31.230 1.00 37.00 201 PRO A CA 1
ATOM 1520 C C . PRO A 1 201 ? 4.181 -33.696 -30.904 1.00 37.00 201 PRO A C 1
ATOM 1522 O O . PRO A 1 201 ? 4.672 -32.586 -31.104 1.00 37.00 201 PRO A O 1
ATOM 1525 N N . SER A 1 202 ? 4.871 -34.717 -30.414 1.00 41.47 202 SER A N 1
ATOM 1526 C CA . SER A 1 202 ? 6.306 -34.740 -30.167 1.00 41.47 202 SER A CA 1
ATOM 1527 C C . SER A 1 202 ? 7.104 -34.347 -31.414 1.00 41.47 202 SER A C 1
ATOM 1529 O O . SER A 1 202 ? 6.889 -34.922 -32.484 1.00 41.47 202 SER A O 1
ATOM 1531 N N . ARG A 1 203 ? 8.081 -33.452 -31.244 1.00 34.47 203 ARG A N 1
ATOM 1532 C CA . ARG A 1 203 ? 9.374 -33.463 -31.942 1.00 34.47 203 ARG A CA 1
ATOM 1533 C C . ARG A 1 203 ? 10.390 -32.610 -31.204 1.00 34.47 203 ARG A C 1
ATOM 1535 O O . ARG A 1 203 ? 10.012 -31.498 -30.783 1.00 34.47 203 ARG A O 1
#